Protein AF-A0AAU4DX61-F1 (afdb_monomer_lite)

Secondary structure (DSSP, 8-state):
-B-TT--EE-HHHHHHHTTS-HHHHHHTTGGGGSPEEE--STTPPPEEEHHHHHHHHHH--SS--S----PPPP--GGGS-HHHHHHHHHHHHHHHHHTT---SS-HHHHHHS-HHHHHHHHHHTPEEPHHHHHHHS-GGGPPPHHHHHHHHTT-SSS-PPPPSEEETTEEEEEHHHHHHIIIIIS--STT-------TT-S------------------------------------------------------------------------PPPPPPPP-PPPPPPP------PPPPP-----------------------------------------

Foldseek 3Di:
DAFFLWDKDFLVVLCVLLVHDSVVCVVLVLCVLFDFPDDDDVPTTTITTPQLSNVQSVQPDPDNDPDRDNRDDDDDLVPDDLVRNLVSVLVSQVVCVVVVNDDPDDNVRSVVDDSVVSVVVSLQQGWDFLVRLLVLPPPVQRDDPVVSVCQPVVVDPHHQPAAPDADRNGGIHGSNSSVCCSVPPVPDPPPPPPPPVPPDPDDDDDDDDDDDDDDDDDDDDDDDDPDPDDPDDDDDDDDDDDDDDDDDDDDDDDDDDDDDDDDDDDPDDDDDPDDDDDDDDDDDDDPDDDDDDDDDDDDDDDDDDDDDDDDDDDDDDDDDDDDDDDDDDDDDDDDDDDDDDD

Sequence (342 aa):
MISFGRKVVDREDVAVLAGKAVGTLRNLGAFKALTPVAGGGRGTKELYDLEQARFLASHLPRTKTDNLPQVPAATDVCALSAEQLRAEVRRVLLEEEQEGVVGDLTIAQADALGEQDLRAWVRGRELLTLEEARMAVPHERRPTKSTMESYYRGSKATRLPEPDAVFYGVAFWTRATIERWNSLERRPAHGIKGHGRPAGTSGATAVPVESAEKTAASVIVDEPTVECSTGDANLASAVTGPVGETTSLGEQLVPAGTTRRFRGAPASTFSRVVRPRRPPANSEETPGVPRGSHPGPVTLPRNGYGGCGTSRSRGHIAESSGLVGTAWPNDVPSTWGGPPWT

Structure (mmCIF, N/CA/C/O backbone):
data_AF-A0AAU4DX61-F1
#
_entry.id   AF-A0AAU4DX61-F1
#
loop_
_atom_site.group_PDB
_atom_site.id
_atom_site.type_symbol
_atom_site.label_atom_id
_atom_site.label_alt_id
_atom_site.label_comp_id
_atom_site.label_asym_id
_atom_site.label_entity_id
_atom_site.label_seq_id
_atom_site.pdbx_PDB_ins_code
_atom_site.Cartn_x
_atom_site.Cartn_y
_atom_site.Cartn_z
_atom_site.occupancy
_atom_site.B_iso_or_equiv
_atom_site.auth_seq_id
_atom_site.auth_comp_id
_atom_site.auth_asym_id
_atom_site.auth_atom_id
_atom_site.pdbx_PDB_model_num
ATOM 1 N N . MET A 1 1 ? -4.025 0.768 -3.714 1.00 87.50 1 MET A N 1
ATOM 2 C CA . MET A 1 1 ? -2.568 1.004 -3.758 1.00 87.50 1 MET A CA 1
ATOM 3 C C . MET A 1 1 ? -2.152 1.269 -2.341 1.00 87.50 1 MET A C 1
ATOM 5 O O . MET A 1 1 ? -2.758 2.128 -1.710 1.00 87.50 1 MET A O 1
ATOM 9 N N . ILE A 1 2 ? -1.186 0.522 -1.821 1.00 89.44 2 ILE A N 1
ATOM 10 C CA . ILE A 1 2 ? -0.668 0.769 -0.478 1.00 89.44 2 ILE A CA 1
ATOM 11 C C . ILE A 1 2 ? 0.499 1.743 -0.638 1.00 89.44 2 ILE A C 1
ATOM 13 O O . ILE A 1 2 ? 1.548 1.383 -1.175 1.00 89.44 2 ILE A O 1
ATOM 17 N N . SER A 1 3 ? 0.281 2.996 -0.238 1.00 90.25 3 SER A N 1
ATOM 18 C CA . SER A 1 3 ? 1.330 4.017 -0.264 1.00 90.25 3 SER A CA 1
ATOM 19 C C . SER A 1 3 ? 2.494 3.617 0.642 1.00 90.25 3 SER A C 1
ATOM 21 O O . SER A 1 3 ? 2.317 2.891 1.622 1.00 90.25 3 SER A O 1
ATOM 23 N N . PHE A 1 4 ? 3.680 4.118 0.312 1.00 90.19 4 PHE A N 1
ATOM 24 C CA . PHE A 1 4 ? 4.896 3.906 1.089 1.00 90.19 4 PHE A CA 1
ATOM 25 C C . PHE A 1 4 ? 4.692 4.174 2.590 1.00 90.19 4 PHE A C 1
ATOM 27 O O . PHE A 1 4 ? 4.005 5.124 2.968 1.00 90.19 4 PHE A O 1
ATOM 34 N N . GLY A 1 5 ? 5.280 3.324 3.437 1.00 87.12 5 GLY A N 1
ATOM 35 C CA . GLY A 1 5 ? 5.231 3.470 4.895 1.00 87.12 5 GLY A CA 1
ATOM 36 C C . GLY A 1 5 ? 3.899 3.116 5.555 1.00 87.12 5 GLY A C 1
ATOM 37 O O . GLY A 1 5 ? 3.801 3.142 6.783 1.00 87.12 5 GLY A O 1
ATOM 38 N N . ARG A 1 6 ? 2.866 2.779 4.774 1.00 90.62 6 ARG A N 1
ATOM 39 C CA . ARG A 1 6 ? 1.559 2.412 5.318 1.00 90.62 6 ARG A CA 1
ATOM 40 C C . ARG A 1 6 ? 1.493 0.931 5.647 1.00 90.62 6 ARG A C 1
ATOM 42 O O . ARG A 1 6 ? 1.854 0.073 4.843 1.00 90.62 6 ARG A O 1
ATOM 49 N N . LYS A 1 7 ? 0.947 0.641 6.824 1.00 93.00 7 LYS A N 1
ATOM 50 C CA . LYS A 1 7 ? 0.598 -0.712 7.260 1.00 93.00 7 LYS A CA 1
ATOM 51 C C . LYS A 1 7 ? -0.881 -0.948 6.962 1.00 93.00 7 LYS A C 1
ATOM 53 O O . LYS A 1 7 ? -1.704 -0.052 7.147 1.00 93.00 7 LYS A O 1
ATOM 58 N N . VAL A 1 8 ? -1.212 -2.145 6.491 1.00 95.06 8 VAL A N 1
ATOM 59 C CA . VAL A 1 8 ? -2.594 -2.538 6.189 1.00 95.06 8 VAL A CA 1
ATOM 60 C C . VAL A 1 8 ? -3.092 -3.591 7.162 1.00 95.06 8 VAL A C 1
ATOM 62 O O . VAL A 1 8 ? -2.316 -4.410 7.646 1.00 95.06 8 VAL A O 1
ATOM 65 N N . VAL A 1 9 ? -4.394 -3.564 7.423 1.00 96.62 9 VAL A N 1
ATOM 66 C CA . VAL A 1 9 ? -5.098 -4.481 8.325 1.00 96.62 9 VAL A CA 1
ATOM 67 C C . VAL A 1 9 ? -6.384 -4.990 7.683 1.00 96.62 9 VAL A C 1
ATOM 69 O O . VAL A 1 9 ? -7.003 -4.274 6.893 1.00 96.62 9 VAL A O 1
ATOM 72 N N . ASP A 1 10 ? -6.807 -6.210 8.008 1.00 96.44 10 ASP A N 1
ATOM 73 C CA . ASP A 1 10 ? -8.117 -6.725 7.599 1.00 96.44 10 ASP A CA 1
ATOM 74 C C . ASP A 1 10 ? -9.222 -6.374 8.620 1.00 96.44 10 ASP A C 1
ATOM 76 O O . ASP A 1 10 ? -9.008 -5.656 9.601 1.00 96.44 10 ASP A O 1
ATOM 80 N N . ARG A 1 11 ? -10.455 -6.836 8.379 1.00 96.50 11 ARG A N 1
ATOM 81 C CA . ARG A 1 11 ? -11.600 -6.551 9.264 1.00 96.50 11 ARG A CA 1
ATOM 82 C C . ARG A 1 11 ? -11.440 -7.172 10.650 1.00 96.50 11 ARG A C 1
ATOM 84 O O . ARG A 1 11 ? -11.976 -6.631 11.619 1.00 96.50 11 ARG A O 1
ATOM 91 N N . GLU A 1 12 ? -10.783 -8.319 10.728 1.00 97.06 12 GLU A N 1
ATOM 92 C CA . GLU A 1 12 ? -10.515 -9.049 11.956 1.00 97.06 12 GLU A CA 1
ATOM 93 C C . GLU A 1 12 ? -9.501 -8.291 12.816 1.00 97.06 12 GLU A C 1
ATOM 95 O O . GLU A 1 12 ? -9.747 -8.093 14.005 1.00 97.06 12 GLU A O 1
ATOM 100 N N . ASP A 1 13 ? -8.446 -7.751 12.215 1.00 97.69 13 ASP A N 1
ATOM 101 C CA . ASP A 1 13 ? -7.468 -6.923 12.920 1.00 97.69 13 ASP A CA 1
ATOM 102 C C . ASP A 1 13 ? -8.063 -5.591 13.392 1.00 97.69 13 ASP A C 1
ATOM 104 O O . ASP A 1 13 ? -7.843 -5.182 14.532 1.00 97.69 13 ASP A O 1
ATOM 108 N N . VAL A 1 14 ? -8.908 -4.942 12.581 1.00 97.50 14 VAL A N 1
ATOM 109 C CA . VAL A 1 14 ? -9.667 -3.750 13.014 1.00 97.50 14 VAL A CA 1
ATOM 110 C C . VAL A 1 14 ? -10.557 -4.077 14.223 1.00 97.50 14 VAL A C 1
ATOM 112 O O . VAL A 1 14 ? -10.672 -3.280 15.155 1.00 97.50 14 VAL A O 1
ATOM 115 N N . ALA A 1 15 ? -11.180 -5.258 14.234 1.00 97.50 15 ALA A N 1
ATOM 116 C CA . ALA A 1 15 ? -11.986 -5.739 15.353 1.00 97.50 15 ALA A CA 1
ATOM 117 C C . ALA A 1 15 ? -11.152 -5.966 16.623 1.00 97.50 15 ALA A C 1
ATOM 119 O O . ALA A 1 15 ? -11.575 -5.551 17.707 1.00 97.50 15 ALA A O 1
ATOM 120 N N . VAL A 1 16 ? -9.953 -6.539 16.487 1.00 97.75 16 VAL A N 1
ATOM 121 C CA . VAL A 1 16 ? -8.994 -6.693 17.590 1.00 97.75 16 VAL A CA 1
ATOM 122 C C . VAL A 1 16 ? -8.567 -5.328 18.134 1.00 97.75 16 VAL A C 1
ATOM 124 O O . VAL A 1 16 ? -8.666 -5.108 19.340 1.00 97.75 16 VAL A O 1
ATOM 127 N N . LEU A 1 17 ? -8.185 -4.384 17.266 1.00 97.69 17 LEU A N 1
ATOM 128 C CA . LEU A 1 17 ? -7.801 -3.019 17.655 1.00 97.69 17 LEU A CA 1
ATOM 129 C C . LEU A 1 17 ? -8.924 -2.284 18.399 1.00 97.69 17 LEU A C 1
ATOM 131 O O . LEU A 1 17 ? -8.668 -1.567 19.362 1.00 97.69 17 LEU A O 1
ATOM 135 N N . ALA A 1 18 ? -10.172 -2.479 17.974 1.00 96.75 18 ALA A N 1
ATOM 136 C CA . ALA A 1 18 ? -11.346 -1.880 18.603 1.00 96.75 18 ALA A CA 1
ATOM 137 C C . ALA A 1 18 ? -11.808 -2.596 19.884 1.00 96.75 18 ALA A C 1
ATOM 139 O O . ALA A 1 18 ? -12.724 -2.107 20.551 1.00 96.75 18 ALA A O 1
ATOM 140 N N . GLY A 1 19 ? -11.260 -3.776 20.198 1.00 96.81 19 GLY A N 1
ATOM 141 C CA . GLY A 1 19 ? -11.752 -4.625 21.284 1.00 96.81 19 GLY A CA 1
ATOM 142 C C . GLY A 1 19 ? -13.221 -5.035 21.106 1.00 96.81 19 GLY A C 1
ATOM 143 O O . GLY A 1 19 ? -13.975 -5.101 22.079 1.00 96.81 19 GLY A O 1
ATOM 144 N N . LYS A 1 20 ? -13.675 -5.250 19.862 1.00 96.81 20 LYS A N 1
ATOM 145 C CA . LYS A 1 20 ? -15.074 -5.572 19.522 1.00 96.81 20 LYS A CA 1
ATOM 146 C C . LYS A 1 20 ? -15.135 -6.730 18.534 1.00 96.81 20 LYS A C 1
ATOM 148 O O . LYS A 1 20 ? -14.245 -6.911 17.721 1.00 96.81 20 LYS A O 1
ATOM 153 N N . ALA A 1 21 ? -16.231 -7.485 18.533 1.00 97.25 21 ALA A N 1
ATOM 154 C CA . ALA A 1 21 ? -16.452 -8.502 17.507 1.00 97.25 21 ALA A CA 1
ATOM 155 C C . ALA A 1 21 ? -16.676 -7.868 16.118 1.00 97.25 21 ALA A C 1
ATOM 157 O O . ALA A 1 21 ? -17.347 -6.839 15.993 1.00 97.25 21 ALA A O 1
ATOM 158 N N . VAL A 1 22 ? -16.222 -8.542 15.053 1.00 97.19 22 VAL A N 1
ATOM 159 C CA . VAL A 1 22 ? -16.416 -8.105 13.652 1.00 97.19 22 VAL A CA 1
ATOM 160 C C . VAL A 1 22 ? -17.899 -7.886 13.323 1.00 97.19 22 VAL A C 1
ATOM 162 O O . VAL A 1 22 ? -18.256 -6.941 12.620 1.00 97.19 22 VAL A O 1
ATOM 165 N N . GLY A 1 23 ? -18.788 -8.744 13.839 1.00 96.75 23 GLY A N 1
ATOM 166 C CA . GLY A 1 23 ? -20.239 -8.599 13.673 1.00 96.75 23 GLY A CA 1
ATOM 167 C C . GLY A 1 23 ? -20.777 -7.299 14.278 1.00 96.75 23 GLY A C 1
ATOM 168 O O . GLY A 1 23 ? -21.593 -6.624 13.657 1.00 96.75 23 GLY A O 1
ATOM 169 N N . THR A 1 24 ? -20.253 -6.897 15.437 1.00 95.62 24 THR A N 1
ATOM 170 C CA . THR A 1 24 ? -20.611 -5.634 16.093 1.00 95.62 24 THR A CA 1
ATOM 171 C C . THR A 1 24 ? -20.171 -4.439 15.254 1.00 95.62 24 THR A C 1
ATOM 173 O O . THR A 1 24 ? -20.991 -3.571 14.973 1.00 95.62 24 THR A O 1
ATOM 176 N N . LEU A 1 25 ? -18.919 -4.415 14.783 1.00 96.19 25 LEU A N 1
ATOM 177 C CA . LEU A 1 25 ? -18.424 -3.340 13.909 1.00 96.19 25 LEU A CA 1
ATOM 178 C C . LEU A 1 25 ? -19.230 -3.227 12.611 1.00 96.19 25 LEU A C 1
ATOM 180 O O . LEU A 1 25 ? -19.546 -2.127 12.159 1.00 96.19 25 LEU A O 1
ATOM 184 N N . ARG A 1 26 ? -19.628 -4.366 12.040 1.00 95.62 26 ARG A N 1
ATOM 185 C CA . ARG A 1 26 ? -20.492 -4.422 10.857 1.00 95.62 26 ARG A CA 1
ATOM 186 C C . ARG A 1 26 ? -21.878 -3.838 11.126 1.00 95.62 26 ARG A C 1
ATOM 188 O O . ARG A 1 26 ? -22.353 -3.042 10.324 1.00 95.62 26 ARG A O 1
ATOM 195 N N . ASN A 1 27 ? -22.500 -4.191 12.252 1.00 93.81 27 ASN A N 1
ATOM 196 C CA . ASN A 1 27 ? -23.819 -3.683 12.648 1.00 93.81 27 ASN A CA 1
ATOM 197 C C . ASN A 1 27 ? -23.803 -2.179 12.951 1.00 93.81 27 ASN A C 1
ATOM 199 O O . ASN A 1 27 ? -24.791 -1.490 12.698 1.00 93.81 27 ASN A O 1
ATOM 203 N N . LEU A 1 28 ? -22.676 -1.671 13.457 1.00 93.88 28 LEU A N 1
ATOM 204 C CA . LEU A 1 28 ? -22.430 -0.239 13.631 1.00 93.88 28 LEU A CA 1
ATOM 205 C C . LEU A 1 28 ? -22.162 0.486 12.304 1.00 93.88 28 LEU A C 1
ATOM 207 O O . LEU A 1 28 ? -22.133 1.708 12.282 1.00 93.88 28 LEU A O 1
ATOM 211 N N . GLY A 1 29 ? -21.942 -0.237 11.200 1.00 94.06 29 GLY A N 1
ATOM 212 C CA . GLY A 1 29 ? -21.531 0.359 9.930 1.00 94.06 29 GLY A CA 1
ATOM 213 C C . GLY A 1 29 ? -20.106 0.918 9.950 1.00 94.06 29 GLY A C 1
ATOM 214 O O . GLY A 1 29 ? -19.750 1.664 9.047 1.00 94.06 29 GLY A O 1
ATOM 215 N N . ALA A 1 30 ? -19.283 0.543 10.934 1.00 95.19 30 ALA A N 1
ATOM 216 C CA . ALA A 1 30 ? -17.964 1.123 11.182 1.00 95.19 30 ALA A CA 1
ATOM 217 C C . ALA A 1 30 ? -17.024 1.013 9.967 1.00 95.19 30 ALA A C 1
ATOM 219 O O . ALA A 1 30 ? -16.324 1.960 9.629 1.00 95.19 30 ALA A O 1
ATOM 220 N N . PHE A 1 31 ? -17.078 -0.110 9.244 1.00 95.81 31 PHE A N 1
ATOM 221 C CA . PHE A 1 31 ? -16.271 -0.319 8.037 1.00 95.81 31 PHE A CA 1
ATOM 222 C C . PHE A 1 31 ? -16.637 0.616 6.875 1.00 95.81 31 PHE A C 1
ATOM 224 O O . PHE A 1 31 ? -15.812 0.812 5.994 1.00 95.81 31 PHE A O 1
ATOM 231 N N . LYS A 1 32 ? -17.837 1.218 6.868 1.00 94.12 32 LYS A N 1
ATOM 232 C CA . LYS A 1 32 ? -18.218 2.217 5.854 1.00 94.12 32 LYS A CA 1
ATOM 233 C C . LYS A 1 32 ? -17.492 3.550 6.048 1.00 94.12 32 LYS A C 1
ATOM 235 O O . LYS A 1 32 ? -17.437 4.335 5.112 1.00 94.12 32 LYS A O 1
ATOM 240 N N . ALA A 1 33 ? -16.979 3.807 7.254 1.00 94.44 33 ALA A N 1
ATOM 241 C CA . ALA A 1 33 ? -16.193 4.999 7.552 1.00 94.44 33 ALA A CA 1
ATOM 242 C C . ALA A 1 33 ? -14.720 4.852 7.130 1.00 94.44 33 ALA A C 1
ATOM 244 O O . ALA A 1 33 ? -14.008 5.848 7.060 1.00 94.44 33 ALA A O 1
ATOM 245 N N . LEU A 1 34 ? -14.257 3.629 6.846 1.00 94.94 34 LEU A N 1
ATOM 246 C CA . LEU A 1 34 ? -12.900 3.370 6.369 1.00 94.94 34 LEU A CA 1
ATOM 247 C C . LEU A 1 34 ? -12.862 3.362 4.843 1.00 94.94 34 LEU A C 1
ATOM 249 O O . LEU A 1 34 ? -13.780 2.869 4.188 1.00 94.94 34 LEU A O 1
ATOM 253 N N . THR A 1 35 ? -11.762 3.854 4.276 1.00 93.75 35 THR A N 1
ATOM 254 C CA . THR A 1 35 ? -11.510 3.730 2.838 1.00 93.75 35 THR A CA 1
ATOM 255 C C . THR A 1 35 ? -10.724 2.440 2.588 1.00 93.75 35 THR A C 1
ATOM 257 O O . THR A 1 35 ? -9.623 2.300 3.123 1.00 93.75 35 THR A O 1
ATOM 260 N N . PRO A 1 36 ? -11.249 1.471 1.816 1.00 93.56 36 PRO A N 1
ATOM 261 C CA . PRO A 1 36 ? -10.506 0.255 1.513 1.00 93.56 36 PRO A CA 1
ATOM 262 C C . PRO A 1 36 ? -9.291 0.583 0.634 1.00 93.56 36 PRO A C 1
ATOM 264 O O . PRO A 1 36 ? -9.418 1.218 -0.412 1.00 93.56 36 PRO A O 1
ATOM 267 N N . VAL A 1 37 ? -8.109 0.133 1.054 1.00 90.88 37 VAL A N 1
ATOM 268 C CA . VAL A 1 37 ? -6.831 0.345 0.348 1.00 90.88 37 VAL A CA 1
ATOM 269 C C . VAL A 1 37 ? -6.626 -0.706 -0.749 1.00 90.88 37 VAL A C 1
ATOM 271 O O . VAL A 1 37 ? -6.013 -0.439 -1.789 1.00 90.88 37 VAL A O 1
ATOM 274 N N . ALA A 1 38 ? -7.142 -1.913 -0.509 1.00 87.94 38 ALA A N 1
ATOM 275 C CA . ALA A 1 38 ? -7.154 -3.032 -1.441 1.00 87.94 38 ALA A CA 1
ATOM 276 C C . ALA A 1 38 ? -8.278 -4.024 -1.084 1.00 87.94 38 ALA A C 1
ATOM 278 O O . ALA A 1 38 ? -8.805 -4.021 0.029 1.00 87.94 38 ALA A O 1
ATOM 279 N N . GLY A 1 39 ? -8.621 -4.910 -2.022 1.00 80.44 39 GLY A N 1
ATOM 280 C CA . GLY A 1 39 ? -9.662 -5.926 -1.822 1.00 80.44 39 GLY A CA 1
ATOM 281 C C . GLY A 1 39 ? -11.082 -5.431 -2.130 1.00 80.44 39 GLY A C 1
ATOM 282 O O . GLY A 1 39 ? -11.258 -4.396 -2.764 1.00 80.44 39 GLY A O 1
ATOM 283 N N . GLY A 1 40 ? -12.100 -6.212 -1.752 1.00 75.00 40 GLY A N 1
ATOM 284 C CA . GLY A 1 40 ? -13.521 -5.902 -2.013 1.00 75.00 40 GLY A CA 1
ATOM 285 C C . GLY A 1 40 ? -14.141 -6.633 -3.213 1.00 75.00 40 GLY A C 1
ATOM 286 O O . GLY A 1 40 ? -15.287 -6.382 -3.584 1.00 75.00 40 GLY A O 1
ATOM 287 N N . GLY A 1 41 ? -13.401 -7.561 -3.827 1.00 77.19 41 GLY A N 1
ATOM 288 C CA . GLY A 1 41 ? -13.914 -8.454 -4.866 1.00 77.19 41 GLY A CA 1
ATOM 289 C C . GLY A 1 41 ? -14.566 -9.713 -4.287 1.00 77.19 41 GLY A C 1
ATOM 290 O O . GLY A 1 41 ? -14.491 -9.987 -3.090 1.00 77.19 41 GLY A O 1
ATOM 291 N N . ARG A 1 42 ? -15.188 -10.536 -5.146 1.00 76.06 42 ARG A N 1
ATOM 292 C CA . ARG A 1 42 ? -15.741 -11.836 -4.721 1.00 76.06 42 ARG A CA 1
ATOM 293 C C . ARG A 1 42 ? -14.631 -12.713 -4.132 1.00 76.06 42 ARG A C 1
ATOM 295 O O . ARG A 1 42 ? -13.793 -13.219 -4.871 1.00 76.06 42 ARG A O 1
ATOM 302 N N . GLY A 1 43 ? -14.672 -12.911 -2.816 1.00 80.75 43 GLY A N 1
ATOM 303 C CA . GLY A 1 43 ? -13.782 -13.819 -2.092 1.00 80.75 43 GLY A CA 1
ATOM 304 C C . GLY A 1 43 ? -12.446 -13.225 -1.639 1.00 80.75 43 GLY A C 1
ATOM 305 O O . GLY A 1 43 ? -11.656 -13.965 -1.064 1.00 80.75 43 GLY A O 1
ATOM 306 N N . THR A 1 44 ? -12.181 -11.929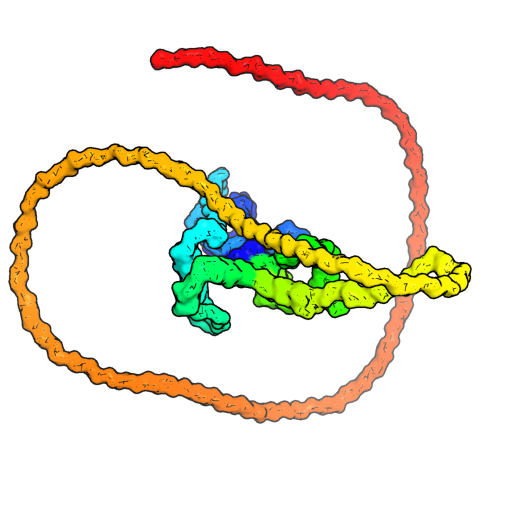 -1.850 1.00 85.88 44 THR A N 1
ATOM 307 C CA . THR A 1 44 ? -10.979 -11.274 -1.303 1.00 85.88 44 THR A CA 1
ATOM 308 C C . THR A 1 44 ? -11.314 -10.474 -0.050 1.00 85.88 44 THR A C 1
ATOM 310 O O . THR A 1 44 ? -12.347 -9.806 0.018 1.00 85.88 44 THR A O 1
ATOM 313 N N . LYS A 1 45 ? -10.439 -10.549 0.959 1.00 91.56 45 LYS A N 1
ATOM 314 C CA . LYS A 1 45 ? -10.552 -9.732 2.170 1.00 91.56 45 LYS A CA 1
ATOM 315 C C . LYS A 1 45 ? -10.355 -8.257 1.813 1.00 91.56 45 LYS A C 1
ATOM 317 O O . LYS A 1 45 ? -9.493 -7.929 1.002 1.00 91.56 45 LYS A O 1
ATOM 322 N N . GLU A 1 46 ? -11.180 -7.386 2.388 1.00 93.94 46 GLU A N 1
ATOM 323 C CA . GLU A 1 46 ? -10.972 -5.938 2.317 1.00 93.94 46 GLU A CA 1
ATOM 324 C C . GLU A 1 46 ? -9.871 -5.545 3.296 1.00 93.94 46 GLU A C 1
ATOM 326 O O . GLU A 1 46 ? -9.910 -5.950 4.460 1.00 93.94 46 GLU A O 1
ATOM 331 N N . LEU A 1 47 ? -8.907 -4.771 2.803 1.00 95.31 47 LEU A N 1
ATOM 332 C CA . LEU A 1 47 ? -7.786 -4.258 3.574 1.00 95.31 47 LEU A CA 1
ATOM 333 C C . LEU A 1 47 ? -7.957 -2.758 3.782 1.00 95.31 47 LEU A C 1
ATOM 335 O O . LEU A 1 47 ? -8.311 -2.030 2.851 1.00 95.31 47 LEU A O 1
ATOM 339 N N . TYR A 1 48 ? -7.664 -2.304 4.990 1.00 95.62 48 TYR A N 1
ATOM 340 C CA . TYR A 1 48 ? -7.770 -0.914 5.409 1.00 95.62 48 TYR A CA 1
ATOM 341 C C . TYR A 1 48 ? -6.423 -0.407 5.900 1.00 95.62 48 TYR A C 1
ATOM 343 O O . TYR A 1 48 ? -5.545 -1.185 6.271 1.00 95.62 48 TYR A O 1
ATOM 351 N N . ASP A 1 49 ? -6.275 0.909 5.907 1.00 95.38 49 ASP A N 1
ATOM 352 C CA . ASP A 1 49 ? -5.114 1.571 6.482 1.00 95.38 49 ASP A CA 1
ATOM 353 C C . ASP A 1 49 ? -5.104 1.431 8.018 1.00 95.38 49 ASP A C 1
ATOM 355 O O . ASP A 1 49 ? -6.133 1.615 8.677 1.00 95.38 49 ASP A O 1
ATOM 359 N N . LEU A 1 50 ? -3.948 1.080 8.592 1.00 95.25 50 LEU A N 1
ATOM 360 C CA . LEU A 1 50 ? -3.793 0.855 10.032 1.00 95.25 50 LEU A CA 1
ATOM 361 C C . LEU A 1 50 ? -4.062 2.122 10.856 1.00 95.25 50 LEU A C 1
ATOM 363 O O . LEU A 1 50 ? -4.664 2.028 11.927 1.00 95.25 50 LEU A O 1
ATOM 367 N N . GLU A 1 51 ? -3.643 3.297 10.385 1.00 94.12 51 GLU A N 1
ATOM 368 C CA . GLU A 1 51 ? -3.838 4.557 11.110 1.00 94.12 51 GLU A CA 1
ATOM 369 C C . GLU A 1 51 ? -5.318 4.953 11.106 1.00 94.12 51 GLU A C 1
ATOM 371 O O . GLU A 1 51 ? -5.879 5.282 12.154 1.00 94.12 51 GLU A O 1
ATOM 376 N N . GLN A 1 52 ? -6.001 4.794 9.967 1.00 95.38 52 GLN A N 1
ATOM 377 C CA . GLN A 1 52 ? -7.458 4.947 9.898 1.00 95.38 52 GLN A CA 1
ATOM 378 C C . GLN A 1 52 ? -8.188 3.964 10.827 1.00 95.38 52 GLN A C 1
ATOM 380 O O . GLN A 1 52 ? -9.135 4.345 11.519 1.00 95.38 52 GLN A O 1
ATOM 385 N N . ALA A 1 53 ? -7.737 2.707 10.882 1.00 96.69 53 ALA A N 1
ATOM 386 C CA . ALA A 1 53 ? -8.297 1.694 11.769 1.00 96.69 53 ALA A CA 1
ATOM 387 C C . ALA A 1 53 ? -8.105 2.042 13.254 1.00 96.69 53 ALA A C 1
ATOM 389 O O . ALA A 1 53 ? -9.049 1.911 14.034 1.00 96.69 53 ALA A O 1
ATOM 390 N N . ARG A 1 54 ? -6.918 2.521 13.652 1.00 96.88 54 ARG A N 1
ATOM 391 C CA . ARG A 1 54 ? -6.617 2.986 15.020 1.00 96.88 54 ARG A CA 1
ATOM 392 C C . ARG A 1 54 ? -7.447 4.207 15.404 1.00 96.88 54 ARG A C 1
ATOM 394 O O . ARG A 1 54 ? -7.994 4.264 16.511 1.00 96.88 54 ARG A O 1
ATOM 401 N N . PHE A 1 55 ? -7.578 5.164 14.489 1.00 96.56 55 PHE A N 1
ATOM 402 C CA . PHE A 1 55 ? -8.423 6.337 14.686 1.00 96.56 55 PHE A CA 1
ATOM 403 C C . PHE A 1 55 ? -9.879 5.927 14.908 1.00 96.56 55 PHE A C 1
ATOM 405 O O . PHE A 1 55 ? -10.491 6.320 15.899 1.00 96.56 55 PHE A O 1
ATOM 412 N N . LEU A 1 56 ? -10.420 5.068 14.042 1.00 96.25 56 LEU A N 1
ATOM 413 C CA . LEU A 1 56 ? -11.770 4.544 14.208 1.00 96.25 56 LEU A CA 1
ATOM 414 C C . LEU A 1 56 ? -11.907 3.813 15.549 1.00 96.25 56 LEU A C 1
ATOM 416 O O . LEU A 1 56 ? -12.804 4.136 16.320 1.00 96.25 56 LEU A O 1
ATOM 420 N N . ALA A 1 57 ? -11.002 2.882 15.861 1.00 96.25 57 ALA A N 1
ATOM 421 C CA . ALA A 1 57 ? -11.029 2.081 17.085 1.00 96.25 57 ALA A CA 1
ATOM 422 C C . ALA A 1 57 ? -11.095 2.934 18.364 1.00 96.25 57 ALA A C 1
ATOM 424 O O . ALA A 1 57 ? -11.882 2.632 19.261 1.00 96.25 57 ALA A O 1
ATOM 425 N N . SER A 1 58 ? -10.319 4.019 18.422 1.00 96.19 58 SER A N 1
ATOM 426 C CA . SER A 1 58 ? -10.280 4.946 19.564 1.00 96.19 58 SER A CA 1
ATOM 427 C C . SER A 1 58 ? -11.519 5.842 19.688 1.00 96.19 58 SER A C 1
ATOM 429 O O . SER A 1 58 ? -11.837 6.280 20.792 1.00 96.19 58 SER A O 1
ATOM 431 N N . HIS A 1 59 ? -12.252 6.067 18.594 1.00 95.75 59 HIS A N 1
ATOM 432 C CA . HIS A 1 59 ? -13.415 6.964 18.539 1.00 95.75 59 HIS A CA 1
ATOM 433 C C . HIS A 1 59 ? -14.748 6.225 18.341 1.00 95.75 59 HIS A C 1
ATOM 435 O O . HIS A 1 59 ? -15.789 6.850 18.127 1.00 95.75 59 HIS A O 1
ATOM 441 N N . LEU A 1 60 ? -14.746 4.890 18.400 1.00 94.12 60 LEU A N 1
ATOM 442 C CA . LEU A 1 60 ? -15.956 4.099 18.212 1.00 94.12 60 LEU A CA 1
ATOM 443 C C . LEU A 1 60 ? -16.950 4.320 19.364 1.00 94.12 60 LEU A C 1
ATOM 445 O O . LEU A 1 60 ? -16.603 4.125 20.535 1.00 94.12 60 LEU A O 1
ATOM 449 N N . PRO A 1 61 ? -18.223 4.627 19.059 1.00 90.19 61 PRO A N 1
ATOM 450 C CA . PRO A 1 61 ? -19.245 4.778 20.079 1.00 90.19 61 PRO A CA 1
ATOM 451 C C . PRO A 1 61 ? -19.523 3.437 20.780 1.00 90.19 61 PRO A C 1
ATOM 453 O O . PRO A 1 61 ? -19.348 2.342 20.229 1.00 90.19 61 PRO A O 1
ATOM 456 N N . ARG A 1 62 ? -19.969 3.510 22.040 1.00 85.19 62 ARG A N 1
ATOM 457 C CA . ARG A 1 62 ? -20.371 2.316 22.806 1.00 85.19 62 ARG A CA 1
ATOM 458 C C . ARG A 1 62 ? -21.664 1.703 22.273 1.00 85.19 62 ARG A C 1
ATOM 460 O O . ARG A 1 62 ? -21.803 0.483 22.280 1.00 85.19 62 ARG A O 1
ATOM 467 N N . THR A 1 63 ? -22.581 2.546 21.818 1.00 84.75 63 THR A N 1
ATOM 468 C CA . THR A 1 63 ? -23.890 2.182 21.274 1.00 84.75 63 THR A CA 1
ATOM 469 C C . THR A 1 63 ? -23.969 2.549 19.796 1.00 84.75 63 THR A C 1
ATOM 471 O O . THR A 1 63 ? -23.109 3.254 19.271 1.00 84.75 63 THR A O 1
ATOM 474 N N . LYS A 1 64 ? -24.996 2.049 19.102 1.00 80.50 64 LYS A N 1
ATOM 475 C CA . LYS A 1 64 ? -25.285 2.467 17.731 1.00 80.50 64 LYS A CA 1
ATOM 476 C C . LYS A 1 64 ? -25.711 3.936 17.761 1.00 80.50 64 LYS A C 1
ATOM 478 O O . LYS A 1 64 ? -26.820 4.235 18.187 1.00 80.50 64 LYS A O 1
ATOM 483 N N . THR A 1 65 ? -24.810 4.828 17.376 1.00 75.75 65 THR A N 1
ATOM 484 C CA . THR A 1 65 ? -25.114 6.237 17.127 1.00 75.75 65 THR A CA 1
ATOM 485 C C . THR A 1 65 ? -25.277 6.439 15.630 1.00 75.75 65 THR A C 1
ATOM 487 O O . THR A 1 65 ? -24.617 5.767 14.836 1.00 75.75 65 THR A O 1
ATOM 490 N N . ASP A 1 66 ? -26.140 7.373 15.240 1.00 75.06 66 ASP A N 1
ATOM 491 C CA . ASP A 1 66 ? -26.348 7.690 13.823 1.00 75.06 66 ASP A CA 1
ATOM 492 C C . ASP A 1 66 ? -25.143 8.420 13.201 1.00 75.06 66 ASP A C 1
ATOM 494 O O . ASP A 1 66 ? -24.981 8.418 11.985 1.00 75.06 66 ASP A O 1
ATOM 498 N N . ASN A 1 67 ? -24.241 8.959 14.032 1.00 87.31 67 ASN A N 1
ATOM 499 C CA . ASN A 1 67 ? -23.025 9.641 13.595 1.00 87.31 67 ASN A CA 1
ATOM 500 C C . ASN A 1 67 ? -21.783 8.834 13.992 1.00 87.31 67 ASN A C 1
ATOM 502 O O . ASN A 1 67 ? -21.428 8.765 15.172 1.00 87.31 67 ASN A O 1
ATOM 506 N N . LEU A 1 68 ? -21.136 8.217 13.003 1.00 90.31 68 LEU A N 1
ATOM 507 C CA . LEU A 1 68 ? -19.782 7.679 13.139 1.00 90.31 68 LEU A CA 1
ATOM 508 C C . LEU A 1 68 ? -18.765 8.828 13.061 1.00 90.31 68 LEU A C 1
ATOM 510 O O . LEU A 1 68 ? -19.025 9.814 12.366 1.00 90.31 68 LEU A O 1
ATOM 514 N N . PRO A 1 69 ? -17.609 8.718 13.739 1.00 90.81 69 PRO A N 1
ATOM 515 C CA . PRO A 1 69 ? -16.548 9.704 13.588 1.00 90.81 69 PRO A CA 1
ATOM 516 C C . PRO A 1 69 ? -16.104 9.766 12.123 1.00 90.81 69 PRO A C 1
ATOM 518 O O . PRO A 1 69 ? -15.927 8.732 11.472 1.00 90.81 69 PRO A O 1
ATOM 521 N N . GLN A 1 70 ? -15.915 10.979 11.607 1.00 93.12 70 GLN A N 1
ATOM 522 C CA . GLN A 1 70 ? -15.319 11.169 10.292 1.00 93.12 70 GLN A CA 1
ATOM 523 C C . GLN A 1 70 ? -13.847 10.763 10.377 1.00 93.12 70 GLN A C 1
ATOM 525 O O . GLN A 1 70 ? -13.050 11.414 11.051 1.00 93.12 70 GLN A O 1
ATOM 530 N N . VAL A 1 71 ? -13.501 9.653 9.731 1.00 93.75 71 VAL A N 1
ATOM 531 C CA . VAL A 1 71 ? -12.125 9.159 9.694 1.00 93.75 71 VAL A CA 1
ATOM 532 C C . VAL A 1 71 ? -11.326 10.052 8.740 1.00 93.75 71 VAL A C 1
ATOM 534 O O . VAL A 1 71 ? -11.780 10.275 7.613 1.00 93.75 71 VAL A O 1
ATOM 537 N N . PRO A 1 72 ? -10.163 10.586 9.154 1.00 92.25 72 PRO A N 1
ATOM 538 C CA . PRO A 1 72 ? -9.340 11.404 8.276 1.00 92.25 72 PRO A CA 1
ATOM 539 C C . PRO A 1 72 ? -8.913 10.597 7.046 1.00 92.25 72 PRO A C 1
ATOM 541 O O . PRO A 1 72 ? -8.624 9.399 7.132 1.00 92.25 72 PRO A O 1
ATOM 544 N N . ALA A 1 73 ? -8.879 11.255 5.887 1.00 90.31 73 ALA A N 1
ATOM 545 C CA . ALA A 1 73 ? -8.329 10.650 4.683 1.00 90.31 73 ALA A CA 1
ATOM 546 C C . ALA A 1 73 ? -6.859 10.289 4.925 1.00 90.31 73 ALA A C 1
ATOM 548 O O . ALA A 1 73 ? -6.124 11.030 5.578 1.00 90.31 73 ALA A O 1
ATOM 549 N N . ALA A 1 74 ? -6.437 9.137 4.415 1.00 85.69 74 ALA A N 1
ATOM 550 C CA . ALA A 1 74 ? -5.066 8.697 4.593 1.00 85.69 74 ALA A CA 1
ATOM 551 C C . ALA A 1 74 ? -4.104 9.654 3.864 1.00 85.69 74 ALA A C 1
ATOM 553 O O . ALA A 1 74 ? -4.325 9.973 2.694 1.00 85.69 74 ALA A O 1
ATOM 554 N N . THR A 1 75 ? -3.032 10.072 4.541 1.00 87.56 75 THR A N 1
ATOM 555 C CA . THR A 1 75 ? -2.076 11.098 4.090 1.00 87.56 75 THR A CA 1
ATOM 556 C C . THR A 1 75 ? -1.504 10.813 2.707 1.00 87.56 75 THR A C 1
ATOM 558 O O . THR A 1 75 ? -0.690 9.901 2.556 1.00 87.56 75 THR A O 1
ATOM 561 N N . ASP A 1 76 ? -1.905 11.571 1.690 1.00 89.12 76 ASP A N 1
ATOM 562 C CA . ASP A 1 76 ? -1.341 11.413 0.352 1.00 89.12 76 ASP A CA 1
ATOM 563 C C . ASP A 1 76 ? 0.128 11.857 0.343 1.00 89.12 76 ASP A C 1
ATOM 565 O O . ASP A 1 76 ? 0.441 13.042 0.442 1.00 89.12 76 ASP A O 1
ATOM 569 N N . VAL A 1 77 ? 1.032 10.885 0.218 1.00 88.81 77 VAL A N 1
ATOM 570 C CA . VAL A 1 77 ? 2.482 11.105 0.220 1.00 88.81 77 VAL A CA 1
ATOM 571 C C . VAL A 1 77 ? 2.909 11.987 -0.961 1.00 88.81 77 VAL A C 1
ATOM 573 O O . VAL A 1 77 ? 3.898 12.712 -0.867 1.00 88.81 77 VAL A O 1
ATOM 576 N N . CYS A 1 78 ? 2.139 11.995 -2.055 1.00 85.62 78 CYS A N 1
ATOM 577 C CA . CYS A 1 78 ? 2.395 12.876 -3.192 1.00 85.62 78 CYS A CA 1
ATOM 578 C C . CYS A 1 78 ? 2.093 14.347 -2.873 1.00 85.62 78 CYS A C 1
ATOM 580 O O . CYS A 1 78 ? 2.739 15.224 -3.445 1.00 85.62 78 CYS A O 1
ATOM 582 N N . ALA A 1 79 ? 1.174 14.619 -1.946 1.00 92.75 79 ALA A N 1
ATOM 583 C CA . ALA A 1 79 ? 0.764 15.970 -1.567 1.00 92.75 79 ALA A CA 1
ATOM 584 C C . ALA A 1 79 ? 1.629 16.592 -0.454 1.00 92.75 79 ALA A C 1
ATOM 586 O O . ALA A 1 79 ? 1.469 17.770 -0.142 1.00 92.75 79 ALA A O 1
ATOM 587 N N . LEU A 1 80 ? 2.540 15.823 0.153 1.00 94.56 80 LEU A N 1
ATOM 588 C CA . LEU A 1 80 ? 3.433 16.322 1.201 1.00 94.56 80 LEU A CA 1
ATOM 589 C C . LEU A 1 80 ? 4.452 17.322 0.647 1.00 94.56 80 LEU A C 1
ATOM 591 O O . LEU A 1 80 ? 4.935 17.168 -0.478 1.00 94.56 80 LEU A O 1
ATOM 595 N N . SER A 1 81 ? 4.836 18.312 1.458 1.00 96.94 81 SER A N 1
ATOM 596 C CA . SER A 1 81 ? 5.995 19.163 1.160 1.00 96.94 81 SER A CA 1
ATOM 597 C C . SER A 1 81 ? 7.300 18.356 1.213 1.00 96.94 81 SER A C 1
ATOM 599 O O . SER A 1 81 ? 7.347 17.275 1.799 1.00 96.94 81 SER A O 1
ATOM 601 N N . ALA A 1 82 ? 8.391 18.881 0.647 1.00 95.75 82 ALA A N 1
ATOM 602 C CA . ALA A 1 82 ? 9.694 18.208 0.671 1.00 95.75 82 ALA A CA 1
ATOM 603 C C . ALA A 1 82 ? 10.169 17.856 2.095 1.00 95.75 82 ALA A C 1
ATOM 605 O O . ALA A 1 82 ? 10.715 16.780 2.330 1.00 95.75 82 ALA A O 1
ATOM 606 N N . GLU A 1 83 ? 9.963 18.762 3.054 1.00 96.94 83 GLU A N 1
ATOM 607 C CA . GLU A 1 83 ? 10.341 18.556 4.457 1.00 96.94 83 GLU A CA 1
ATOM 608 C C . GLU A 1 83 ? 9.458 17.510 5.138 1.00 96.94 83 GLU A C 1
ATOM 610 O O . GLU A 1 83 ? 9.969 16.632 5.832 1.00 96.94 83 GLU A O 1
ATOM 615 N N . GLN A 1 84 ? 8.144 17.557 4.894 1.00 96.62 84 GLN A N 1
ATOM 616 C CA . GLN A 1 84 ? 7.200 16.567 5.417 1.00 96.62 84 GLN A CA 1
ATOM 617 C C . GLN A 1 84 ? 7.471 15.178 4.838 1.00 96.62 84 GLN A C 1
ATOM 619 O O . GLN A 1 84 ? 7.471 14.196 5.575 1.00 96.62 84 GLN A O 1
ATOM 624 N N . LEU A 1 85 ? 7.759 15.096 3.538 1.00 96.56 85 LEU A N 1
ATOM 625 C CA . LEU A 1 85 ? 8.131 13.856 2.870 1.00 96.56 85 LEU A CA 1
ATOM 626 C C . LEU A 1 85 ? 9.413 13.269 3.468 1.00 96.56 85 LEU A C 1
ATOM 628 O O . LEU A 1 85 ? 9.451 12.081 3.771 1.00 96.56 85 LEU A O 1
ATOM 632 N N . ARG A 1 86 ? 10.447 14.093 3.692 1.00 97.06 86 ARG A N 1
ATOM 633 C CA . ARG A 1 86 ? 11.679 13.656 4.371 1.00 97.06 86 ARG A CA 1
ATOM 634 C C . ARG A 1 86 ? 11.402 13.150 5.778 1.00 97.06 86 ARG A C 1
ATOM 636 O O . ARG A 1 86 ? 11.893 12.085 6.137 1.00 97.06 86 ARG A O 1
ATOM 643 N N . ALA A 1 87 ? 10.618 13.884 6.565 1.00 96.56 87 ALA A N 1
ATOM 644 C CA . ALA A 1 87 ? 10.257 13.470 7.918 1.00 96.56 87 ALA A CA 1
ATOM 645 C C . ALA A 1 87 ? 9.527 12.117 7.918 1.00 96.56 87 ALA A C 1
ATOM 647 O O . ALA A 1 87 ? 9.848 11.248 8.729 1.00 96.56 87 ALA A O 1
ATOM 648 N N . GLU A 1 88 ? 8.614 11.913 6.969 1.00 95.50 88 GLU A N 1
ATOM 649 C CA . GLU A 1 88 ? 7.884 10.657 6.823 1.00 95.50 88 GLU A CA 1
ATOM 650 C C . GLU A 1 88 ? 8.798 9.506 6.381 1.00 95.50 88 GLU A C 1
ATOM 652 O O . GLU A 1 88 ? 8.751 8.424 6.963 1.00 95.50 88 GLU A O 1
ATOM 657 N N . VAL A 1 89 ? 9.706 9.739 5.427 1.00 96.38 89 VAL A N 1
ATOM 658 C CA . VAL A 1 89 ? 10.707 8.737 5.026 1.00 96.38 89 VAL A CA 1
ATOM 659 C C . VAL A 1 89 ? 11.612 8.362 6.195 1.00 96.38 89 VAL A C 1
ATOM 661 O O . VAL A 1 89 ? 11.827 7.176 6.434 1.00 96.38 89 VAL A O 1
ATOM 664 N N . ARG A 1 90 ? 12.089 9.336 6.979 1.00 96.75 90 ARG A N 1
ATOM 665 C CA . ARG A 1 90 ? 12.875 9.062 8.192 1.00 96.75 90 ARG A CA 1
ATOM 666 C C . ARG A 1 90 ? 12.103 8.211 9.192 1.00 96.75 90 ARG A C 1
ATOM 668 O O . ARG A 1 90 ? 12.673 7.264 9.725 1.00 96.75 90 ARG A O 1
ATOM 675 N N . ARG A 1 91 ? 10.830 8.540 9.445 1.00 95.94 91 ARG A N 1
ATOM 676 C CA . ARG A 1 91 ? 9.964 7.774 10.353 1.00 95.94 91 ARG A CA 1
ATOM 677 C C . ARG A 1 91 ? 9.900 6.310 9.921 1.00 95.94 91 ARG A C 1
ATOM 679 O O . ARG A 1 91 ? 10.146 5.431 10.739 1.00 95.94 91 ARG A O 1
ATOM 686 N N . VAL A 1 92 ? 9.632 6.062 8.640 1.00 94.69 92 VAL A N 1
ATOM 687 C CA . VAL A 1 92 ? 9.528 4.702 8.090 1.00 94.69 92 VAL A CA 1
ATOM 688 C C . VAL A 1 92 ? 10.864 3.966 8.158 1.00 94.69 92 VAL A C 1
ATOM 690 O O . VAL A 1 92 ? 10.895 2.828 8.609 1.00 94.69 92 VAL A O 1
ATOM 693 N N . LEU A 1 93 ? 11.974 4.605 7.778 1.00 95.62 93 LEU A N 1
ATOM 694 C CA . LEU A 1 93 ? 13.301 3.980 7.836 1.00 95.62 93 LEU A CA 1
ATOM 695 C C . LEU A 1 93 ? 13.723 3.630 9.272 1.00 95.62 93 LEU A C 1
ATOM 697 O O . LEU A 1 93 ? 14.333 2.587 9.487 1.00 95.62 93 LEU A O 1
ATOM 701 N N . LEU A 1 94 ? 13.374 4.462 10.260 1.00 95.88 94 LEU A N 1
ATOM 702 C CA . LEU A 1 94 ? 13.596 4.157 11.678 1.00 95.88 94 LEU A CA 1
ATOM 703 C C . LEU A 1 94 ? 12.755 2.965 12.148 1.00 95.88 94 LEU A C 1
ATOM 705 O O . LEU A 1 94 ? 13.241 2.143 12.920 1.00 95.88 94 LEU A O 1
ATOM 709 N N . GLU A 1 95 ? 11.501 2.867 11.703 1.00 93.62 95 GLU A N 1
ATOM 710 C CA . GLU A 1 95 ? 10.649 1.709 11.994 1.00 93.62 95 GLU A CA 1
ATOM 711 C C . GLU A 1 95 ? 11.210 0.431 11.358 1.00 93.62 95 GLU A C 1
ATOM 713 O O . GLU A 1 95 ? 11.310 -0.588 12.039 1.00 93.62 95 GLU A O 1
ATOM 718 N N . GLU A 1 96 ? 11.654 0.489 10.098 1.00 94.00 96 GLU A N 1
ATOM 719 C CA . GLU A 1 96 ? 12.320 -0.631 9.417 1.00 94.00 96 GLU A CA 1
ATOM 720 C C . GLU A 1 96 ? 13.599 -1.057 10.160 1.00 94.00 96 GLU A C 1
ATOM 722 O O . GLU A 1 96 ? 13.807 -2.249 10.398 1.00 94.00 96 GLU A O 1
ATOM 727 N N . GLU A 1 97 ? 14.419 -0.101 10.607 1.00 94.56 97 GLU A N 1
ATOM 728 C CA . GLU A 1 97 ? 15.624 -0.371 11.400 1.00 94.56 97 GLU A CA 1
ATOM 729 C C . GLU A 1 97 ? 15.291 -1.051 12.741 1.00 94.56 97 GLU A C 1
ATOM 731 O O . GLU A 1 97 ? 15.956 -2.015 13.128 1.00 94.56 97 GLU A O 1
ATOM 736 N N . GLN A 1 98 ? 14.232 -0.609 13.430 1.00 95.75 98 GLN A N 1
ATOM 737 C CA . GLN A 1 98 ? 13.754 -1.229 14.675 1.00 95.75 98 GLN A CA 1
ATOM 738 C C . GLN A 1 98 ? 13.219 -2.650 14.461 1.00 95.75 98 GLN A C 1
ATOM 740 O O . GLN A 1 98 ? 13.393 -3.511 15.326 1.00 95.75 98 GLN A O 1
ATOM 745 N N . GLU A 1 99 ? 12.601 -2.909 13.310 1.00 93.88 99 GLU A N 1
ATOM 746 C CA . GLU A 1 99 ? 12.142 -4.238 12.896 1.00 93.88 99 GLU A CA 1
ATOM 747 C C . GLU A 1 99 ? 13.299 -5.125 12.383 1.00 93.88 99 GLU A C 1
ATOM 749 O O . GLU A 1 99 ? 13.113 -6.320 12.145 1.00 93.88 99 GLU A O 1
ATOM 754 N N . GLY A 1 100 ? 14.515 -4.576 12.264 1.00 94.69 100 GLY A N 1
ATOM 755 C CA . GLY A 1 100 ? 15.698 -5.279 11.765 1.00 94.69 100 GLY A CA 1
ATOM 756 C C . GLY A 1 100 ? 15.683 -5.502 10.251 1.00 94.69 100 GLY A C 1
ATOM 757 O O . GLY A 1 100 ? 16.418 -6.356 9.748 1.00 94.69 100 GLY A O 1
ATOM 758 N N . VAL A 1 101 ? 14.847 -4.759 9.526 1.00 91.44 101 VAL A N 1
ATOM 759 C CA . VAL A 1 101 ? 14.771 -4.779 8.068 1.00 91.44 101 VAL A CA 1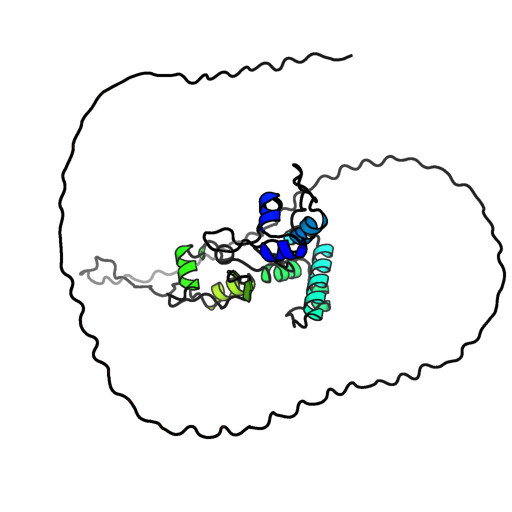
ATOM 760 C C . VAL A 1 101 ? 15.908 -3.924 7.518 1.00 91.44 101 VAL A C 1
ATOM 762 O O . VAL A 1 101 ? 15.991 -2.724 7.761 1.00 91.44 101 VAL A O 1
ATOM 765 N N . VAL A 1 102 ? 16.812 -4.550 6.764 1.00 88.88 102 VAL A N 1
ATOM 766 C CA . VAL A 1 102 ? 17.901 -3.834 6.091 1.00 88.88 102 VAL A CA 1
ATOM 767 C C . VAL A 1 102 ? 17.365 -3.269 4.777 1.00 88.88 102 VAL A C 1
ATOM 769 O O . VAL A 1 102 ? 17.227 -4.002 3.798 1.00 88.88 102 VAL A O 1
ATOM 772 N N . GLY A 1 103 ? 17.032 -1.977 4.782 1.00 89.12 103 GLY A N 1
ATOM 773 C CA . GLY A 1 103 ? 16.602 -1.235 3.597 1.00 89.12 103 GLY A CA 1
ATOM 774 C C . GLY A 1 103 ? 17.743 -0.919 2.620 1.00 89.12 103 GLY A C 1
ATOM 775 O O . GLY A 1 103 ? 18.926 -1.011 2.948 1.00 89.12 103 GLY A O 1
ATOM 776 N N . ASP A 1 104 ? 17.371 -0.521 1.406 1.00 93.25 104 ASP A N 1
ATOM 777 C CA . ASP A 1 104 ? 18.256 -0.055 0.330 1.00 93.25 104 ASP A CA 1
ATOM 778 C C . ASP A 1 104 ? 18.722 1.402 0.512 1.00 93.25 104 ASP A C 1
ATOM 780 O O . ASP A 1 104 ? 19.724 1.810 -0.080 1.00 93.25 104 ASP A O 1
ATOM 784 N N . LEU A 1 105 ? 18.018 2.169 1.349 1.00 95.88 105 LEU A N 1
ATOM 785 C CA . LEU A 1 105 ? 18.291 3.572 1.640 1.00 95.88 105 LEU A CA 1
ATOM 786 C C . LEU A 1 105 ? 18.471 3.787 3.147 1.00 95.88 105 LEU A C 1
ATOM 788 O O . LEU A 1 105 ? 17.607 3.446 3.949 1.00 95.88 105 LEU A O 1
ATOM 792 N N . THR A 1 106 ? 19.590 4.390 3.541 1.00 96.88 106 THR A N 1
ATOM 793 C CA . THR A 1 106 ? 19.823 4.828 4.927 1.00 96.88 106 THR A CA 1
ATOM 794 C C . THR A 1 106 ? 19.213 6.207 5.185 1.00 96.88 106 THR A C 1
ATOM 796 O O . THR A 1 106 ? 19.025 6.995 4.259 1.00 96.88 106 THR A O 1
ATOM 799 N N . ILE A 1 107 ? 18.981 6.551 6.456 1.00 96.56 107 ILE A N 1
ATOM 800 C CA . ILE A 1 107 ? 18.476 7.878 6.859 1.00 96.56 107 ILE A CA 1
ATOM 801 C C . ILE A 1 107 ? 19.372 9.007 6.326 1.00 96.56 107 ILE A C 1
ATOM 803 O O . ILE A 1 107 ? 18.881 9.965 5.736 1.00 96.56 107 ILE A O 1
ATOM 807 N N . ALA A 1 108 ? 20.695 8.866 6.466 1.00 96.81 108 ALA A N 1
ATOM 808 C CA . ALA A 1 108 ? 21.649 9.862 5.982 1.00 96.81 108 ALA A CA 1
ATOM 809 C C . ALA A 1 108 ? 21.614 10.016 4.451 1.00 96.81 108 ALA A C 1
ATOM 811 O O . ALA A 1 108 ? 21.765 11.124 3.941 1.00 96.81 108 ALA A O 1
ATOM 812 N N . GLN A 1 109 ? 21.393 8.923 3.711 1.00 97.69 109 GLN A N 1
ATOM 813 C CA . GLN A 1 109 ? 21.212 8.991 2.260 1.00 97.69 109 GLN A CA 1
ATOM 814 C C . GLN A 1 109 ? 19.886 9.662 1.897 1.00 97.69 109 GLN A C 1
ATOM 816 O O . GLN A 1 109 ? 19.887 10.529 1.032 1.00 97.69 109 GLN A O 1
ATOM 821 N N . ALA A 1 110 ? 18.784 9.326 2.576 1.00 96.56 110 ALA A N 1
ATOM 822 C CA . ALA A 1 110 ? 17.483 9.960 2.355 1.00 96.56 110 ALA A CA 1
ATOM 823 C C . ALA A 1 110 ? 17.534 11.484 2.562 1.00 96.56 110 ALA A C 1
ATOM 825 O O . ALA A 1 110 ? 16.912 12.235 1.814 1.00 96.56 110 ALA A O 1
ATOM 826 N N . ASP A 1 111 ? 18.326 11.942 3.532 1.00 96.88 111 ASP A N 1
ATOM 827 C CA . ASP A 1 111 ? 18.544 13.364 3.810 1.00 96.88 111 ASP A CA 1
ATOM 828 C C . ASP A 1 111 ? 19.362 14.086 2.746 1.00 96.88 111 ASP A C 1
ATOM 830 O O . ASP A 1 111 ? 19.151 15.274 2.501 1.00 96.88 111 ASP A O 1
ATOM 834 N N . ALA A 1 112 ? 20.290 13.368 2.116 1.00 97.56 112 ALA A N 1
ATOM 835 C CA . ALA A 1 112 ? 21.114 13.891 1.039 1.00 97.56 112 ALA A CA 1
ATOM 836 C C . ALA A 1 112 ? 20.376 13.929 -0.310 1.00 97.56 112 ALA A C 1
ATOM 838 O O . ALA A 1 112 ? 20.820 14.632 -1.218 1.00 97.56 112 ALA A O 1
ATOM 839 N N . LEU A 1 113 ? 19.267 13.193 -0.461 1.00 97.75 113 LEU A N 1
ATOM 840 C CA . LEU A 1 113 ? 18.488 13.191 -1.696 1.00 97.75 113 LEU A CA 1
ATOM 841 C C . LEU A 1 113 ? 17.781 14.537 -1.926 1.00 97.75 113 LEU A C 1
ATOM 843 O O . LEU A 1 113 ? 17.172 15.147 -1.031 1.00 97.75 113 LEU A O 1
ATOM 847 N N . GLY A 1 114 ? 17.813 14.972 -3.187 1.00 97.88 114 GLY A N 1
ATOM 848 C CA . GLY A 1 114 ? 16.935 16.027 -3.675 1.00 97.88 114 GLY A CA 1
ATOM 849 C C . GLY A 1 114 ? 15.467 15.618 -3.538 1.00 97.88 114 GLY A C 1
ATOM 850 O O . GLY A 1 114 ? 15.137 14.436 -3.446 1.00 97.88 114 GLY A O 1
ATOM 851 N N . GLU A 1 115 ? 14.559 16.596 -3.528 1.00 97.06 115 GLU A N 1
ATOM 852 C CA . GLU A 1 115 ? 13.122 16.317 -3.394 1.00 97.06 115 GLU A CA 1
ATOM 853 C C . GLU A 1 115 ? 12.617 15.364 -4.488 1.00 97.06 115 GLU A C 1
ATOM 855 O O . GLU A 1 115 ? 11.879 14.423 -4.199 1.00 97.06 115 GLU A O 1
ATOM 860 N N . GLN A 1 116 ? 13.034 15.588 -5.736 1.00 97.00 116 GLN A N 1
ATOM 861 C CA . GLN A 1 116 ? 12.604 14.785 -6.876 1.00 97.00 116 GLN A CA 1
ATOM 862 C C . GLN A 1 116 ? 13.065 13.326 -6.759 1.00 97.00 116 GLN A C 1
ATOM 864 O O . GLN A 1 116 ? 12.259 12.418 -6.962 1.00 97.00 116 GLN A O 1
ATOM 869 N N . ASP A 1 117 ? 14.321 13.100 -6.369 1.00 97.38 117 ASP A N 1
ATOM 870 C CA . ASP A 1 117 ? 14.872 11.753 -6.188 1.00 97.38 117 ASP A CA 1
ATOM 871 C C . ASP A 1 117 ? 14.208 11.031 -5.016 1.00 97.38 117 ASP A C 1
ATOM 873 O O . ASP A 1 117 ? 13.874 9.851 -5.115 1.00 97.38 117 ASP A O 1
ATOM 877 N N . LEU A 1 118 ? 13.941 11.751 -3.923 1.00 96.75 118 LEU A N 1
ATOM 878 C CA . LEU A 1 118 ? 13.227 11.203 -2.777 1.00 96.75 118 LEU A CA 1
ATOM 879 C C . LEU A 1 118 ? 11.797 10.796 -3.152 1.00 96.75 118 LEU A C 1
ATOM 881 O O . LEU A 1 118 ? 11.357 9.701 -2.807 1.00 96.75 118 LEU A O 1
ATOM 885 N N . ARG A 1 119 ? 11.075 11.635 -3.908 1.00 96.56 119 ARG A N 1
ATOM 886 C CA . ARG A 1 119 ? 9.737 11.303 -4.427 1.00 96.56 119 ARG A CA 1
ATOM 887 C C . ARG A 1 119 ? 9.776 10.100 -5.362 1.00 96.56 119 ARG A C 1
ATOM 889 O O . ARG A 1 119 ? 8.901 9.241 -5.272 1.00 96.56 119 ARG A O 1
ATOM 896 N N . ALA A 1 120 ? 10.772 10.023 -6.244 1.00 95.50 120 ALA A N 1
ATOM 897 C CA . ALA A 1 120 ? 10.951 8.887 -7.141 1.00 95.50 120 ALA A CA 1
ATOM 898 C C . ALA A 1 120 ? 11.212 7.592 -6.357 1.00 95.50 120 ALA A C 1
ATOM 900 O O . ALA A 1 120 ? 10.577 6.574 -6.635 1.00 95.50 120 ALA A O 1
ATOM 901 N N . TRP A 1 121 ? 12.067 7.647 -5.332 1.00 95.75 121 TRP A N 1
ATOM 902 C CA . TRP A 1 121 ? 12.347 6.513 -4.453 1.00 95.75 121 TRP A CA 1
ATOM 903 C C . TRP A 1 121 ? 11.091 6.048 -3.701 1.00 95.75 121 TRP A C 1
ATOM 905 O O . TRP A 1 121 ? 10.730 4.872 -3.764 1.00 95.75 121 TRP A O 1
ATOM 915 N N . VAL A 1 122 ? 10.356 6.977 -3.081 1.00 96.19 122 VAL A N 1
ATOM 916 C CA . VAL A 1 122 ? 9.088 6.692 -2.388 1.00 96.19 122 VAL A CA 1
ATOM 917 C C . VAL A 1 122 ? 8.067 6.059 -3.334 1.00 96.19 122 VAL A C 1
ATOM 919 O O . VAL A 1 122 ? 7.476 5.029 -3.007 1.00 96.19 122 VAL A O 1
ATOM 922 N N . ARG A 1 123 ? 7.895 6.625 -4.535 1.00 94.44 123 ARG A N 1
ATOM 923 C CA . ARG A 1 123 ? 6.998 6.090 -5.569 1.00 94.44 123 ARG A CA 1
ATOM 924 C C . ARG A 1 123 ? 7.418 4.683 -6.009 1.00 94.44 123 ARG A C 1
ATOM 926 O O . ARG A 1 123 ? 6.560 3.841 -6.269 1.00 94.44 123 ARG A O 1
ATOM 933 N N . GLY A 1 124 ? 8.721 4.419 -6.080 1.00 94.75 124 GLY A N 1
ATOM 934 C CA . GLY A 1 124 ? 9.280 3.107 -6.401 1.00 94.75 124 GLY A CA 1
ATOM 935 C C . GLY A 1 124 ? 8.899 2.024 -5.389 1.00 94.75 124 GLY A C 1
ATOM 936 O O . GLY A 1 124 ? 8.688 0.880 -5.792 1.00 94.75 124 GLY A O 1
ATOM 937 N N . ARG A 1 125 ? 8.743 2.388 -4.107 1.00 95.19 125 ARG A N 1
ATOM 938 C CA . ARG A 1 125 ? 8.383 1.477 -3.004 1.00 95.19 125 ARG A CA 1
ATOM 939 C C . ARG A 1 125 ? 6.876 1.368 -2.732 1.00 95.19 125 ARG A C 1
ATOM 941 O O . ARG A 1 125 ? 6.481 0.642 -1.823 1.00 95.19 125 ARG A O 1
ATOM 948 N N . GLU A 1 126 ? 6.020 2.033 -3.509 1.00 94.75 126 GLU A N 1
ATOM 949 C CA . GLU A 1 126 ? 4.566 1.836 -3.421 1.00 94.75 126 GLU A CA 1
ATOM 950 C C . GLU A 1 126 ? 4.189 0.396 -3.769 1.00 94.75 126 GLU A C 1
ATOM 952 O O . GLU A 1 126 ? 4.577 -0.113 -4.822 1.00 94.75 126 GLU A O 1
ATOM 957 N N . LEU A 1 127 ? 3.384 -0.237 -2.916 1.00 95.94 127 LEU A N 1
ATOM 958 C CA . LEU A 1 127 ? 2.898 -1.593 -3.134 1.00 95.94 127 LEU A CA 1
ATOM 959 C C . LEU A 1 127 ? 1.590 -1.558 -3.931 1.00 95.94 127 LEU A C 1
ATOM 961 O O . LEU A 1 127 ? 0.555 -1.035 -3.504 1.00 95.94 127 LEU A O 1
ATOM 965 N N . LEU A 1 128 ? 1.651 -2.142 -5.118 1.00 95.75 128 LEU A N 1
ATOM 966 C CA . LEU A 1 128 ? 0.602 -2.151 -6.120 1.00 95.75 128 LEU A CA 1
ATOM 967 C C . LEU A 1 128 ? -0.136 -3.489 -6.102 1.00 95.75 128 LEU A C 1
ATOM 969 O O . LEU A 1 128 ? 0.479 -4.557 -6.094 1.00 95.75 128 LEU A O 1
ATOM 973 N N . THR A 1 129 ? -1.466 -3.439 -6.161 1.00 95.25 129 THR A N 1
ATOM 974 C CA . THR A 1 129 ? -2.279 -4.619 -6.500 1.00 95.25 129 THR A CA 1
ATOM 975 C C . THR A 1 129 ? -2.032 -5.049 -7.951 1.00 95.25 129 THR A C 1
ATOM 977 O O . THR A 1 129 ? -1.477 -4.292 -8.742 1.00 95.25 129 THR A O 1
ATOM 980 N N . LEU A 1 130 ? -2.498 -6.236 -8.358 1.00 95.25 130 LEU A N 1
ATOM 981 C CA . LEU A 1 130 ? -2.317 -6.724 -9.736 1.00 95.25 130 LEU A CA 1
ATOM 982 C C . LEU A 1 130 ? -2.827 -5.737 -10.808 1.00 95.25 130 LEU A C 1
ATOM 984 O O . LEU A 1 130 ? -2.195 -5.560 -11.850 1.00 95.25 130 LEU A O 1
ATOM 988 N N . GLU A 1 131 ? -3.969 -5.094 -10.557 1.00 94.81 131 GLU A N 1
ATOM 989 C CA . GLU A 1 131 ? -4.541 -4.113 -11.485 1.00 94.81 131 GLU A CA 1
ATOM 990 C C . GLU A 1 131 ? -3.749 -2.799 -11.478 1.00 94.81 131 GLU A C 1
ATOM 992 O O . GLU A 1 131 ? -3.525 -2.205 -12.527 1.00 94.81 131 GLU A O 1
ATOM 997 N N . GLU A 1 132 ? -3.248 -2.364 -10.327 1.00 95.00 132 GLU A N 1
ATOM 998 C CA . GLU A 1 132 ? -2.420 -1.156 -10.232 1.00 95.00 132 GLU A CA 1
ATOM 999 C C . GLU A 1 132 ? -1.035 -1.367 -10.841 1.00 95.00 132 GLU A C 1
ATOM 1001 O O . GLU A 1 132 ? -0.548 -0.501 -11.562 1.00 95.00 132 GLU A O 1
ATOM 1006 N N . ALA A 1 133 ? -0.447 -2.549 -10.651 1.00 96.69 133 ALA A N 1
ATOM 1007 C CA . ALA A 1 133 ? 0.761 -2.990 -11.334 1.00 96.69 133 ALA A CA 1
ATOM 1008 C C . ALA A 1 133 ? 0.566 -2.944 -12.856 1.00 96.69 133 ALA A C 1
ATOM 1010 O O . ALA A 1 133 ? 1.422 -2.451 -13.587 1.00 96.69 133 ALA A O 1
ATOM 1011 N N . ARG A 1 134 ? -0.600 -3.380 -13.354 1.00 96.62 134 ARG A N 1
ATOM 1012 C CA . ARG A 1 134 ? -0.954 -3.246 -14.775 1.00 96.62 134 ARG A CA 1
ATOM 1013 C C . ARG A 1 134 ? -0.969 -1.781 -15.204 1.00 96.62 134 ARG A C 1
ATOM 1015 O O . ARG A 1 134 ? -0.452 -1.458 -16.268 1.00 96.62 134 ARG A O 1
ATOM 1022 N N . MET A 1 135 ? -1.557 -0.902 -14.397 1.00 96.81 135 MET A N 1
ATOM 1023 C CA . MET A 1 135 ? -1.669 0.525 -14.705 1.00 96.81 135 MET A CA 1
ATOM 1024 C C . MET A 1 135 ? -0.333 1.274 -14.619 1.00 96.81 135 MET A C 1
ATOM 1026 O O . MET A 1 135 ? -0.153 2.234 -15.367 1.00 96.81 135 MET A O 1
ATOM 1030 N N . ALA A 1 136 ? 0.607 0.813 -13.789 1.00 95.62 136 ALA A N 1
ATOM 1031 C CA . ALA A 1 136 ? 1.964 1.353 -13.696 1.00 95.62 136 ALA A CA 1
ATOM 1032 C C . ALA A 1 136 ? 2.794 1.122 -14.968 1.00 95.62 136 ALA A C 1
ATOM 1034 O O . ALA A 1 136 ? 3.714 1.884 -15.248 1.00 95.62 136 ALA A O 1
ATOM 1035 N N . VAL A 1 137 ? 2.453 0.113 -15.774 1.00 95.00 137 VAL A N 1
ATOM 1036 C CA . VAL A 1 137 ? 3.073 -0.073 -17.090 1.00 95.00 137 VAL A CA 1
ATOM 1037 C C . VAL A 1 137 ? 2.644 1.069 -18.031 1.00 95.00 137 VAL A C 1
ATOM 1039 O O . VAL A 1 137 ? 1.433 1.331 -18.126 1.00 95.00 137 VAL A O 1
ATOM 1042 N N . PRO A 1 138 ? 3.591 1.695 -18.771 1.00 94.00 138 PRO A N 1
ATOM 1043 C CA . PRO A 1 138 ? 3.290 2.712 -19.780 1.00 94.00 138 PRO A CA 1
ATOM 1044 C C . PRO A 1 138 ? 2.178 2.268 -20.726 1.00 94.00 138 PRO A C 1
ATOM 1046 O O . PRO A 1 138 ? 2.105 1.088 -21.088 1.00 94.00 138 PRO A O 1
ATOM 1049 N N . HIS A 1 139 ? 1.301 3.196 -21.106 1.00 95.00 139 HIS A N 1
ATOM 1050 C CA . HIS A 1 139 ? 0.051 2.892 -21.803 1.00 95.00 139 HIS A CA 1
ATOM 1051 C C . HIS A 1 139 ? 0.273 2.072 -23.087 1.00 95.00 139 HIS A C 1
ATOM 1053 O O . HIS A 1 139 ? -0.449 1.111 -23.340 1.00 95.00 139 HIS A O 1
ATOM 1059 N N . GLU A 1 140 ? 1.338 2.365 -23.830 1.00 92.31 140 GLU A N 1
ATOM 1060 C CA . GLU A 1 140 ? 1.723 1.735 -25.101 1.00 92.31 140 GLU A CA 1
ATOM 1061 C C . GLU A 1 140 ? 2.121 0.267 -24.919 1.00 92.31 140 GLU A C 1
ATOM 1063 O O . GLU A 1 140 ? 1.995 -0.556 -25.825 1.00 92.31 140 GLU A O 1
ATOM 1068 N N . ARG A 1 141 ? 2.620 -0.075 -23.728 1.00 92.56 141 ARG A N 1
ATOM 1069 C CA . ARG A 1 141 ? 3.053 -1.428 -23.371 1.00 92.56 141 ARG A CA 1
ATOM 1070 C C . ARG A 1 141 ? 2.073 -2.105 -22.425 1.00 92.56 141 ARG A C 1
ATOM 1072 O O . ARG A 1 141 ? 2.281 -3.274 -22.094 1.00 92.56 141 ARG A O 1
ATOM 1079 N N . ARG A 1 142 ? 1.022 -1.430 -21.967 1.00 94.94 142 ARG A N 1
ATOM 1080 C CA . ARG A 1 142 ? 0.132 -1.922 -20.916 1.00 94.94 142 ARG A CA 1
ATOM 1081 C C . ARG A 1 142 ? -0.576 -3.211 -21.356 1.00 94.94 142 ARG A C 1
ATOM 1083 O O . ARG A 1 142 ? -1.306 -3.202 -22.346 1.00 94.94 142 ARG A O 1
ATOM 1090 N N . PRO A 1 143 ? -0.396 -4.342 -20.649 1.00 94.56 143 PRO A N 1
ATOM 1091 C CA . PRO A 1 143 ? -1.125 -5.555 -20.988 1.00 94.56 143 PRO A CA 1
ATOM 1092 C C . PRO A 1 143 ? -2.624 -5.379 -20.708 1.00 94.56 143 PRO A C 1
ATOM 1094 O O . PRO A 1 143 ? -3.041 -4.632 -19.813 1.00 94.56 143 PRO A O 1
ATOM 1097 N N . THR A 1 144 ? -3.452 -6.109 -21.456 1.00 95.56 144 THR A N 1
ATOM 1098 C CA . THR A 1 144 ? -4.877 -6.236 -21.124 1.00 95.56 144 THR A CA 1
ATOM 1099 C C . THR A 1 144 ? -5.034 -6.928 -19.770 1.00 95.56 144 THR A C 1
ATOM 1101 O O . THR A 1 144 ? -4.165 -7.705 -19.365 1.00 95.56 144 THR A O 1
ATOM 1104 N N . LYS A 1 145 ? -6.155 -6.695 -19.078 1.00 95.88 145 LYS A N 1
ATOM 1105 C CA . LYS A 1 145 ? -6.431 -7.313 -17.770 1.00 95.88 145 LYS A CA 1
ATOM 1106 C C . LYS A 1 145 ? -6.280 -8.841 -17.800 1.00 95.88 145 LYS A C 1
ATOM 1108 O O . LYS A 1 145 ? -5.509 -9.398 -17.028 1.00 95.88 145 LYS A O 1
ATOM 1113 N N . SER A 1 146 ? -6.909 -9.505 -18.772 1.00 94.69 146 SER A N 1
ATOM 1114 C CA . SER A 1 146 ? -6.800 -10.963 -18.955 1.00 94.69 146 SER A CA 1
ATOM 1115 C C . SER A 1 146 ? -5.360 -11.433 -19.233 1.00 94.69 146 SER A C 1
ATOM 1117 O O . SER A 1 146 ? -4.937 -12.495 -18.769 1.00 94.69 146 SER A O 1
ATOM 1119 N N . THR A 1 147 ? -4.563 -10.631 -19.949 1.00 94.31 147 THR A N 1
ATOM 1120 C CA . THR A 1 147 ? -3.146 -10.946 -20.182 1.00 94.31 147 THR A CA 1
ATOM 1121 C C . THR A 1 147 ? -2.331 -10.837 -18.898 1.00 94.31 147 THR A C 1
ATOM 1123 O O . THR A 1 147 ? -1.526 -11.725 -18.629 1.00 94.31 147 THR A O 1
ATOM 1126 N N . MET A 1 148 ? -2.572 -9.800 -18.092 1.00 95.44 148 MET A N 1
ATOM 1127 C CA . MET A 1 148 ? -1.923 -9.622 -16.792 1.00 95.44 148 MET A CA 1
ATOM 1128 C C . MET A 1 148 ? -2.260 -10.775 -15.835 1.00 95.44 148 MET A C 1
ATOM 1130 O O . MET A 1 148 ? -1.365 -11.353 -15.225 1.00 95.44 148 MET A O 1
ATOM 1134 N N . GLU A 1 149 ? -3.529 -11.193 -15.780 1.00 94.38 149 GLU A N 1
ATOM 1135 C CA . GLU A 1 149 ? -3.963 -12.367 -15.008 1.00 94.38 149 GLU A CA 1
ATOM 1136 C C . GLU A 1 149 ? -3.287 -13.664 -15.483 1.00 94.38 149 GLU A C 1
ATOM 1138 O O . GLU A 1 149 ? -2.933 -14.516 -14.669 1.00 94.38 149 GLU A O 1
ATOM 1143 N N . SER A 1 150 ? -3.063 -13.815 -16.792 1.00 93.81 150 SER A N 1
ATOM 1144 C CA . SER A 1 150 ? -2.340 -14.970 -17.344 1.00 93.81 150 SER A CA 1
ATOM 1145 C C . SER A 1 150 ? -0.871 -14.989 -16.912 1.00 93.81 150 SER A C 1
ATOM 1147 O O . SER A 1 150 ? -0.340 -16.049 -16.583 1.00 93.81 150 SER A O 1
ATOM 1149 N N . TYR A 1 151 ? -0.215 -13.824 -16.896 1.00 94.56 151 TYR A N 1
ATOM 1150 C CA . TYR A 1 151 ? 1.158 -13.702 -16.406 1.00 94.56 151 TYR A CA 1
ATOM 1151 C C . TYR A 1 151 ? 1.251 -13.989 -14.903 1.00 94.56 151 TYR A C 1
ATOM 1153 O O . TYR A 1 151 ? 2.187 -14.662 -14.477 1.00 94.56 151 TYR A O 1
ATOM 1161 N N . TYR A 1 152 ? 0.261 -13.545 -14.123 1.00 94.31 152 TYR A N 1
ATOM 1162 C CA . TYR A 1 152 ? 0.165 -13.824 -12.689 1.00 94.31 152 TYR A CA 1
ATOM 1163 C C . TYR A 1 152 ? -0.016 -15.320 -12.397 1.00 94.31 152 TYR A C 1
ATOM 1165 O O . TYR A 1 152 ? 0.682 -15.876 -11.557 1.00 94.31 152 TYR A O 1
ATOM 1173 N N . ARG A 1 153 ? -0.890 -16.013 -13.141 1.00 92.69 153 ARG A N 1
ATOM 1174 C CA . ARG A 1 153 ? -1.084 -17.472 -13.008 1.00 92.69 153 ARG A CA 1
ATOM 1175 C C . ARG A 1 153 ? 0.070 -18.301 -13.582 1.00 92.69 153 ARG A C 1
ATOM 1177 O O . ARG A 1 153 ? 0.056 -19.523 -13.465 1.00 92.69 153 ARG A O 1
ATOM 1184 N N . GLY A 1 154 ? 1.033 -17.666 -14.251 1.00 86.50 154 GLY A N 1
ATOM 1185 C CA . GLY A 1 154 ? 2.185 -18.330 -14.853 1.00 86.50 154 GLY A CA 1
ATOM 1186 C C . GLY A 1 154 ? 1.854 -19.260 -16.026 1.00 86.50 154 GLY A C 1
ATOM 1187 O O . GLY A 1 154 ? 2.648 -20.150 -16.334 1.00 86.50 154 GLY A O 1
ATOM 1188 N N . SER A 1 155 ? 0.705 -19.067 -16.686 1.00 78.31 155 SER A N 1
ATOM 1189 C CA . SER A 1 155 ? 0.241 -19.917 -17.796 1.00 78.31 155 SER A CA 1
ATOM 1190 C C . SER A 1 155 ? 0.892 -19.594 -19.147 1.00 78.31 155 SER A C 1
ATOM 1192 O O . SER A 1 155 ? 0.684 -20.316 -20.120 1.00 78.31 155 SER A O 1
ATOM 1194 N N . LYS A 1 156 ? 1.681 -18.515 -19.228 1.00 71.81 156 LYS A N 1
ATOM 1195 C CA . LYS A 1 156 ? 2.418 -18.088 -20.426 1.00 71.81 156 LYS A CA 1
ATOM 1196 C C . LYS A 1 156 ? 3.930 -18.192 -20.211 1.00 71.81 156 LYS A C 1
ATOM 1198 O O . LYS A 1 156 ? 4.406 -18.281 -19.084 1.00 71.81 156 LYS A O 1
ATOM 1203 N N . ALA A 1 157 ? 4.680 -18.125 -21.315 1.00 79.19 157 ALA A N 1
ATOM 1204 C CA . ALA A 1 157 ? 6.145 -18.077 -21.299 1.00 79.19 157 ALA A CA 1
ATOM 1205 C C . ALA A 1 157 ? 6.692 -16.885 -20.490 1.00 79.19 157 ALA A C 1
ATOM 1207 O O . ALA A 1 157 ? 7.759 -16.980 -19.897 1.00 79.19 157 ALA A O 1
ATOM 1208 N N . THR A 1 158 ? 5.946 -15.777 -20.441 1.00 84.75 158 THR A N 1
ATOM 1209 C CA . THR A 1 158 ? 6.228 -14.641 -19.558 1.00 84.75 158 THR A CA 1
ATOM 1210 C C . THR A 1 158 ? 5.438 -14.804 -18.264 1.00 84.75 158 THR A C 1
ATOM 1212 O O . THR A 1 158 ? 4.212 -14.941 -18.304 1.00 84.75 158 THR A O 1
ATOM 1215 N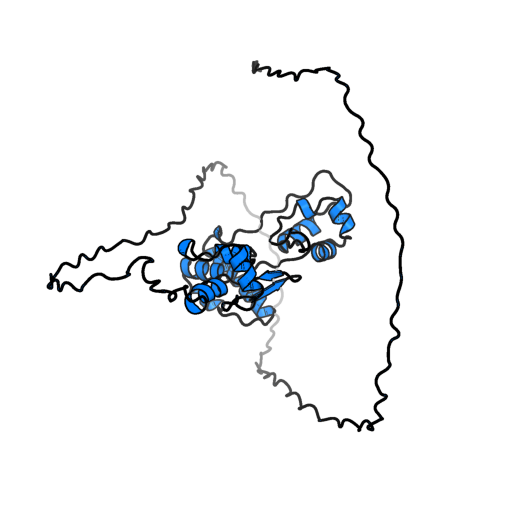 N . ARG A 1 159 ? 6.132 -14.766 -17.127 1.00 92.94 159 ARG A N 1
ATOM 1216 C CA . ARG A 1 159 ? 5.539 -14.773 -15.785 1.00 92.94 159 ARG A CA 1
ATOM 1217 C C . ARG A 1 159 ? 5.740 -13.410 -15.137 1.00 92.94 159 ARG A C 1
ATOM 1219 O O . ARG A 1 159 ? 6.695 -12.721 -15.491 1.00 92.94 159 ARG A O 1
ATOM 1226 N N . LEU A 1 160 ? 4.833 -13.015 -14.245 1.00 95.19 160 LEU A N 1
ATOM 1227 C CA . LEU A 1 160 ? 5.108 -11.901 -13.334 1.00 95.19 160 LEU A CA 1
ATOM 1228 C C . LEU A 1 160 ? 6.272 -12.280 -12.397 1.00 95.19 160 LEU A C 1
ATOM 1230 O O 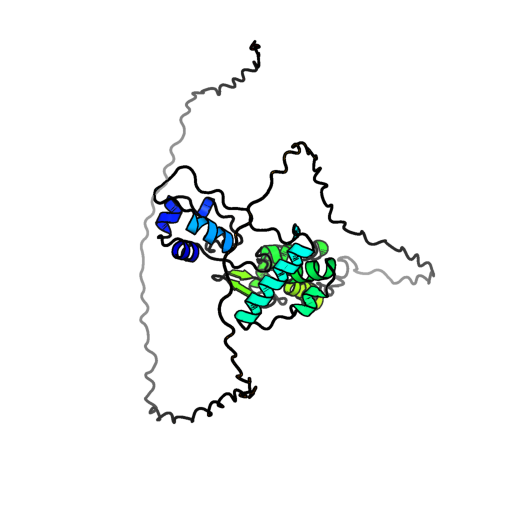. LEU A 1 160 ? 6.459 -13.474 -12.140 1.00 95.19 160 LEU A O 1
ATOM 1234 N N . PRO A 1 161 ? 7.018 -11.293 -11.873 1.00 96.25 161 PRO A N 1
ATOM 1235 C CA . PRO A 1 161 ? 7.974 -11.552 -10.809 1.00 96.25 161 PRO A CA 1
ATOM 1236 C C . PRO A 1 161 ? 7.234 -12.026 -9.551 1.00 96.25 161 PRO A C 1
ATOM 1238 O O . PRO A 1 161 ? 6.018 -11.835 -9.410 1.00 96.25 161 PRO A O 1
ATOM 1241 N N . GLU A 1 162 ? 7.968 -12.656 -8.638 1.00 95.94 162 GLU A N 1
ATOM 1242 C CA . GLU A 1 162 ? 7.435 -12.995 -7.319 1.00 95.94 162 GLU A CA 1
ATOM 1243 C C . GLU A 1 162 ? 6.922 -11.718 -6.626 1.00 95.94 162 GLU A C 1
ATOM 1245 O O . GLU A 1 162 ? 7.527 -10.656 -6.801 1.00 95.94 162 GLU A O 1
ATOM 1250 N N . PRO A 1 163 ? 5.771 -11.760 -5.929 1.00 97.19 163 PRO A N 1
ATOM 1251 C CA . PRO A 1 163 ? 5.291 -10.593 -5.203 1.00 97.19 163 PRO A CA 1
ATOM 1252 C C . PRO A 1 163 ? 6.266 -10.176 -4.105 1.00 97.19 163 PRO A C 1
ATOM 1254 O O . PRO A 1 163 ? 6.749 -11.013 -3.348 1.00 97.19 163 PRO A O 1
ATOM 1257 N N . ASP A 1 164 ? 6.489 -8.869 -3.987 1.00 95.94 164 ASP A N 1
ATOM 1258 C CA . ASP A 1 164 ? 7.344 -8.287 -2.949 1.00 95.94 164 ASP A CA 1
ATOM 1259 C C . ASP A 1 164 ? 6.698 -8.401 -1.556 1.00 95.94 164 ASP A C 1
ATOM 1261 O O . ASP A 1 164 ? 7.389 -8.463 -0.542 1.00 95.94 164 ASP A O 1
ATOM 1265 N N . ALA A 1 165 ? 5.362 -8.448 -1.498 1.00 93.69 165 ALA A N 1
ATOM 1266 C CA . ALA A 1 165 ? 4.614 -8.686 -0.270 1.00 93.69 165 ALA A CA 1
ATOM 1267 C C . ALA A 1 165 ? 3.317 -9.459 -0.539 1.00 93.69 165 ALA A C 1
ATOM 1269 O O . ALA A 1 165 ? 2.679 -9.311 -1.584 1.00 93.69 165 ALA A O 1
ATOM 1270 N N . VAL A 1 166 ? 2.884 -10.257 0.439 1.00 94.00 166 VAL A N 1
ATOM 1271 C CA . VAL A 1 166 ? 1.581 -10.931 0.415 1.00 94.00 166 VAL A CA 1
ATOM 1272 C C . VAL A 1 166 ? 0.836 -10.612 1.704 1.00 94.00 166 VAL A C 1
ATOM 1274 O O . VAL A 1 166 ? 1.200 -11.095 2.772 1.00 94.00 166 VAL A O 1
ATOM 1277 N N . PHE A 1 167 ? -0.238 -9.830 1.601 1.00 90.12 167 PHE A N 1
ATOM 1278 C CA . PHE A 1 167 ? -1.100 -9.498 2.735 1.00 90.12 167 PHE A CA 1
ATOM 1279 C C . PHE A 1 167 ? -2.422 -10.243 2.607 1.00 90.12 167 PHE A C 1
ATOM 1281 O O . PHE A 1 167 ? -3.151 -10.063 1.633 1.00 90.12 167 PHE A O 1
ATOM 1288 N N . TYR A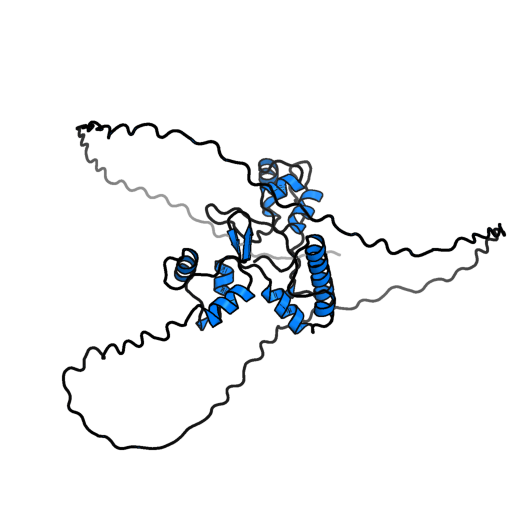 1 168 ? -2.735 -11.094 3.587 1.00 86.94 168 TYR A N 1
ATOM 1289 C CA . TYR A 1 168 ? -3.996 -11.847 3.651 1.00 86.94 168 TYR A CA 1
ATOM 1290 C C . TYR A 1 168 ? -4.315 -12.624 2.358 1.00 86.94 168 TYR A C 1
ATOM 1292 O O . TYR A 1 168 ? -5.460 -12.684 1.909 1.00 86.94 168 TYR A O 1
ATOM 1300 N N . GLY A 1 169 ? -3.281 -13.198 1.732 1.00 88.88 169 GLY A N 1
ATOM 1301 C CA . GLY A 1 169 ? -3.387 -13.942 0.471 1.00 88.88 169 GLY A CA 1
ATOM 1302 C C . GLY A 1 169 ? -3.487 -13.073 -0.788 1.00 88.88 169 GLY A C 1
ATOM 1303 O O . GLY A 1 169 ? -3.576 -13.612 -1.889 1.00 88.88 169 GLY A O 1
ATOM 1304 N N . VAL A 1 170 ? -3.454 -11.745 -0.656 1.00 90.88 170 VAL A N 1
ATOM 1305 C CA . VAL A 1 170 ? -3.384 -10.809 -1.780 1.00 90.88 170 VAL A CA 1
ATOM 1306 C C . VAL A 1 170 ? -1.923 -10.464 -2.043 1.00 90.88 170 VAL A C 1
ATOM 1308 O O . VAL A 1 170 ? -1.215 -10.002 -1.153 1.00 90.88 170 VAL A O 1
ATOM 1311 N N . ALA A 1 171 ? -1.478 -10.712 -3.272 1.00 94.50 171 ALA A N 1
ATOM 1312 C CA . ALA A 1 171 ? -0.129 -10.418 -3.737 1.00 94.50 171 ALA A CA 1
ATOM 1313 C C . ALA A 1 171 ? 0.020 -8.939 -4.129 1.00 94.50 171 ALA A C 1
ATOM 1315 O O . ALA A 1 171 ? -0.856 -8.382 -4.800 1.00 94.50 171 ALA A O 1
ATOM 1316 N N . PHE A 1 172 ? 1.143 -8.340 -3.737 1.00 96.12 172 PHE A N 1
ATOM 1317 C CA . PHE A 1 172 ? 1.522 -6.965 -4.041 1.00 96.12 172 PHE A CA 1
ATOM 1318 C C . PHE A 1 172 ? 2.928 -6.912 -4.626 1.00 96.12 172 PHE A C 1
ATOM 1320 O O . PHE A 1 172 ? 3.803 -7.690 -4.246 1.00 96.12 172 PHE A O 1
ATOM 1327 N N . TRP A 1 173 ? 3.141 -5.958 -5.525 1.00 97.44 173 TRP A N 1
ATOM 1328 C CA . TRP A 1 173 ? 4.441 -5.685 -6.128 1.00 97.44 173 TRP A CA 1
ATOM 1329 C C . TRP A 1 173 ? 4.782 -4.219 -5.951 1.00 97.44 173 TRP A C 1
ATOM 1331 O O . TRP A 1 173 ? 3.919 -3.360 -6.113 1.00 97.44 173 TRP A O 1
ATOM 1341 N N . THR A 1 174 ? 6.038 -3.923 -5.669 1.00 97.06 174 THR A N 1
ATOM 1342 C CA . THR A 1 174 ? 6.549 -2.565 -5.720 1.00 97.06 174 THR A CA 1
ATOM 1343 C C . THR A 1 174 ? 6.491 -2.053 -7.154 1.00 97.06 174 THR A C 1
ATOM 1345 O O . THR A 1 174 ? 6.643 -2.808 -8.127 1.00 97.06 174 THR A O 1
ATOM 1348 N N . ARG A 1 175 ? 6.279 -0.747 -7.313 1.00 96.38 175 ARG A N 1
ATOM 1349 C CA . ARG A 1 175 ? 6.317 -0.124 -8.637 1.00 96.38 175 ARG A CA 1
ATOM 1350 C C . ARG A 1 175 ? 7.657 -0.370 -9.334 1.00 96.38 175 ARG A C 1
ATOM 1352 O O . ARG A 1 175 ? 7.658 -0.733 -10.510 1.00 96.38 175 ARG A O 1
ATOM 1359 N N . ALA A 1 176 ? 8.766 -0.262 -8.601 1.00 95.94 176 ALA A N 1
ATOM 1360 C CA . ALA A 1 176 ? 10.106 -0.524 -9.120 1.00 95.94 176 ALA A CA 1
ATOM 1361 C C . ALA A 1 176 ? 10.250 -1.957 -9.671 1.00 95.94 176 ALA A C 1
ATOM 1363 O O . ALA A 1 176 ? 10.777 -2.143 -10.771 1.00 95.94 176 ALA A O 1
ATOM 1364 N N . THR A 1 177 ? 9.725 -2.968 -8.965 1.00 96.62 177 THR A N 1
ATOM 1365 C CA . THR A 1 177 ? 9.715 -4.366 -9.429 1.00 96.62 177 THR A CA 1
ATOM 1366 C C . THR A 1 177 ? 8.956 -4.514 -10.750 1.00 96.62 177 THR A C 1
ATOM 1368 O O . THR A 1 177 ? 9.453 -5.148 -11.685 1.00 96.62 177 THR A O 1
ATOM 1371 N N . ILE A 1 178 ? 7.780 -3.893 -10.880 1.00 97.06 178 ILE A N 1
ATOM 1372 C CA . ILE A 1 178 ? 6.967 -3.967 -12.105 1.00 97.06 178 ILE A CA 1
ATOM 1373 C C . ILE A 1 178 ? 7.623 -3.237 -13.281 1.00 97.06 178 ILE A C 1
ATOM 1375 O O . ILE A 1 178 ? 7.623 -3.753 -14.403 1.00 97.06 178 ILE A O 1
ATOM 1379 N N . GLU A 1 179 ? 8.200 -2.061 -13.052 1.00 95.06 179 GLU A N 1
ATOM 1380 C CA . GLU A 1 179 ? 8.902 -1.292 -14.085 1.00 95.06 179 GLU A CA 1
ATOM 1381 C C . GLU A 1 179 ? 10.156 -2.025 -14.579 1.00 95.06 179 GLU A C 1
ATOM 1383 O O . GLU A 1 179 ? 10.382 -2.138 -15.792 1.00 95.06 179 GLU A O 1
ATOM 1388 N N . ARG A 1 180 ? 10.931 -2.609 -13.657 1.00 95.06 180 ARG A N 1
ATOM 1389 C CA . ARG A 1 180 ? 12.088 -3.455 -13.973 1.00 95.06 180 ARG A CA 1
ATOM 1390 C C . ARG A 1 180 ? 11.683 -4.702 -14.755 1.00 95.06 180 ARG A C 1
ATOM 1392 O O . ARG A 1 180 ? 12.271 -4.990 -15.797 1.00 95.06 180 ARG A O 1
ATOM 1399 N N . TRP A 1 181 ? 10.663 -5.424 -14.298 1.00 95.12 181 TRP A N 1
ATOM 1400 C CA . TRP A 1 181 ? 10.141 -6.593 -15.008 1.00 95.12 181 TRP A CA 1
ATOM 1401 C C . TRP A 1 181 ? 9.678 -6.228 -16.421 1.00 95.12 181 TRP A C 1
ATOM 1403 O O . TRP A 1 181 ? 9.996 -6.917 -17.393 1.00 95.12 181 TRP A O 1
ATOM 1413 N N . ASN A 1 182 ? 8.965 -5.110 -16.566 1.00 94.44 182 ASN A N 1
ATOM 1414 C CA . ASN A 1 182 ? 8.485 -4.662 -17.863 1.00 94.44 182 ASN A CA 1
ATOM 1415 C C . ASN A 1 182 ? 9.633 -4.258 -18.804 1.00 94.44 182 ASN A C 1
ATOM 1417 O O . ASN A 1 182 ? 9.539 -4.495 -20.009 1.00 94.44 182 ASN A O 1
ATOM 1421 N N . SER A 1 183 ? 10.707 -3.650 -18.296 1.00 91.44 183 SER A N 1
ATOM 1422 C CA . SER A 1 183 ? 11.848 -3.231 -19.118 1.00 91.44 183 SER A CA 1
ATOM 1423 C C . SER A 1 183 ? 12.771 -4.390 -19.508 1.00 91.44 183 SER A C 1
ATOM 1425 O O . SER A 1 183 ? 13.162 -4.464 -20.672 1.00 91.44 183 SER A O 1
ATOM 1427 N N . LEU A 1 184 ? 13.073 -5.311 -18.588 1.00 90.88 184 LEU A N 1
ATOM 1428 C CA . LEU A 1 184 ? 14.101 -6.343 -18.782 1.00 90.88 184 LEU A CA 1
ATOM 1429 C C . LEU A 1 184 ? 13.546 -7.714 -19.191 1.00 90.88 184 LEU A C 1
ATOM 1431 O O . LEU A 1 184 ? 14.118 -8.392 -20.045 1.00 90.88 184 LEU A O 1
ATOM 1435 N N . GLU A 1 185 ? 12.450 -8.148 -18.571 1.00 86.88 185 GLU A N 1
ATOM 1436 C CA . GLU A 1 185 ? 12.016 -9.553 -18.615 1.00 86.88 185 GLU A CA 1
ATOM 1437 C C . GLU A 1 185 ? 10.838 -9.774 -19.548 1.00 86.88 185 GLU A C 1
ATOM 1439 O O . GLU A 1 185 ? 10.788 -10.756 -20.300 1.00 86.88 185 GLU A O 1
ATOM 1444 N N . ARG A 1 186 ? 9.897 -8.827 -19.555 1.00 83.62 186 ARG A N 1
ATOM 1445 C CA . ARG A 1 186 ? 8.817 -8.788 -20.529 1.00 83.62 186 ARG A CA 1
ATOM 1446 C C . ARG A 1 186 ? 9.390 -8.320 -21.857 1.00 83.62 186 ARG A C 1
ATOM 1448 O O . ARG A 1 186 ? 9.188 -7.178 -22.281 1.00 83.62 186 ARG A O 1
ATOM 1455 N N . ARG A 1 187 ? 10.099 -9.241 -22.520 1.00 74.38 187 ARG A N 1
ATOM 1456 C CA . ARG A 1 187 ? 10.514 -9.089 -23.911 1.00 74.38 187 ARG A CA 1
ATOM 1457 C C . ARG A 1 187 ? 9.293 -8.571 -24.666 1.00 74.38 187 ARG A C 1
ATOM 1459 O O . ARG A 1 187 ? 8.232 -9.207 -24.592 1.00 74.38 187 ARG A O 1
ATOM 1466 N N . PRO A 1 188 ? 9.394 -7.421 -25.357 1.00 64.88 188 PRO A N 1
ATOM 1467 C CA . PRO A 1 188 ? 8.389 -7.068 -26.339 1.00 64.88 188 PRO A CA 1
ATOM 1468 C C . PRO A 1 188 ? 8.171 -8.305 -27.206 1.00 64.88 188 PRO A C 1
ATOM 1470 O O . PRO A 1 188 ? 9.107 -9.082 -27.416 1.00 64.88 188 PRO A O 1
ATOM 1473 N N . ALA A 1 189 ? 6.979 -8.493 -27.756 1.00 60.09 189 ALA A N 1
ATOM 1474 C CA . ALA A 1 189 ? 6.799 -9.453 -28.840 1.00 60.09 189 ALA A CA 1
ATOM 1475 C C . ALA A 1 189 ? 7.559 -8.987 -30.113 1.00 60.09 189 ALA A C 1
ATOM 1477 O O . ALA A 1 189 ? 7.032 -8.994 -31.216 1.00 60.09 189 ALA A O 1
ATOM 1478 N N . HIS A 1 190 ? 8.800 -8.518 -29.977 1.00 49.97 190 HIS A N 1
ATOM 1479 C CA . HIS A 1 190 ? 9.780 -8.369 -31.026 1.00 49.97 190 HIS A CA 1
ATOM 1480 C C . HIS A 1 190 ? 10.197 -9.768 -31.440 1.00 49.97 190 HIS A C 1
ATOM 1482 O O . HIS A 1 190 ? 11.109 -10.352 -30.862 1.00 49.97 190 HIS A O 1
ATOM 1488 N N . GLY A 1 191 ? 9.503 -10.327 -32.428 1.00 52.19 191 GLY A N 1
ATOM 1489 C CA . GLY A 1 191 ? 10.067 -11.482 -33.111 1.00 52.19 191 GLY A CA 1
ATOM 1490 C C . GLY A 1 191 ? 9.124 -12.452 -33.784 1.00 52.19 191 GLY A C 1
ATOM 1491 O O . GLY A 1 191 ? 9.630 -13.243 -34.562 1.00 52.19 191 GLY A O 1
ATOM 1492 N N . ILE A 1 192 ? 7.797 -12.350 -33.650 1.00 46.81 192 ILE A N 1
ATOM 1493 C CA . ILE A 1 192 ? 6.948 -12.830 -34.755 1.00 46.81 192 ILE A CA 1
ATOM 1494 C C . ILE A 1 192 ? 6.807 -11.674 -35.750 1.00 46.81 192 ILE A C 1
ATOM 1496 O O . ILE A 1 192 ? 5.721 -11.287 -36.159 1.00 46.81 192 ILE A O 1
ATOM 1500 N N . LYS A 1 193 ? 7.962 -11.193 -36.236 1.00 51.62 193 LYS A N 1
ATOM 1501 C CA . LYS A 1 193 ? 8.131 -10.997 -37.675 1.00 51.62 193 LYS A CA 1
ATOM 1502 C C . LYS A 1 193 ? 8.091 -12.392 -38.303 1.00 51.62 193 LYS A C 1
ATOM 1504 O O . LYS A 1 193 ? 9.053 -12.869 -38.894 1.00 51.62 193 LYS A O 1
ATOM 1509 N N . GLY A 1 194 ? 6.939 -13.049 -38.189 1.00 46.34 194 GLY A N 1
ATOM 1510 C CA . GLY A 1 194 ? 6.472 -13.801 -39.317 1.00 46.34 194 GLY A CA 1
ATOM 1511 C C . GLY A 1 194 ? 6.390 -12.747 -40.401 1.00 46.34 194 GLY A C 1
ATOM 1512 O O . GLY A 1 194 ? 5.440 -11.972 -40.455 1.00 46.34 194 GLY A O 1
ATOM 1513 N N . HIS A 1 195 ? 7.400 -12.716 -41.260 1.00 45.41 195 HIS A N 1
ATOM 1514 C CA . HIS A 1 195 ? 7.150 -12.556 -42.673 1.00 45.41 195 HIS A CA 1
ATOM 1515 C C . HIS A 1 195 ? 6.160 -13.667 -43.048 1.00 45.41 195 HIS A C 1
ATOM 1517 O O . HIS A 1 195 ? 6.517 -14.666 -43.665 1.00 45.41 195 HIS A O 1
ATOM 1523 N N . GLY A 1 196 ? 4.908 -13.524 -42.596 1.00 48.06 196 GLY A N 1
ATOM 1524 C CA . GLY A 1 196 ? 3.763 -14.079 -43.257 1.00 48.06 196 GLY A CA 1
ATOM 1525 C C . GLY A 1 196 ? 3.868 -13.451 -44.620 1.00 48.06 196 GLY A C 1
ATOM 1526 O O . GLY A 1 196 ? 3.547 -12.279 -44.804 1.00 48.06 196 GLY A O 1
ATOM 1527 N N . ARG A 1 197 ? 4.498 -14.207 -45.517 1.00 54.56 197 ARG A N 1
ATOM 1528 C CA . ARG A 1 197 ? 4.505 -13.980 -46.947 1.00 54.56 197 ARG A CA 1
ATOM 1529 C C . ARG A 1 197 ? 3.097 -13.471 -47.257 1.00 54.56 197 ARG A C 1
ATOM 1531 O O . ARG A 1 197 ? 2.156 -14.180 -46.887 1.00 54.56 197 ARG A O 1
ATOM 1538 N N . PRO A 1 198 ? 2.930 -12.238 -47.769 1.00 57.53 198 PRO A N 1
ATOM 1539 C CA . PRO A 1 198 ? 1.600 -11.699 -47.999 1.00 57.53 198 PRO A CA 1
ATOM 1540 C C . PRO A 1 198 ? 0.818 -12.760 -48.764 1.00 57.53 198 PRO A C 1
ATOM 1542 O O . PRO A 1 198 ? 1.333 -13.308 -49.746 1.00 57.53 198 PRO A O 1
ATOM 1545 N N . ALA A 1 199 ? -0.351 -13.130 -48.241 1.00 53.03 199 ALA A N 1
ATOM 1546 C CA . ALA A 1 199 ? -1.220 -14.119 -48.855 1.00 53.03 199 ALA A CA 1
ATOM 1547 C C . ALA A 1 199 ? -1.574 -13.603 -50.259 1.00 53.03 199 ALA A C 1
ATOM 1549 O O . ALA A 1 199 ? -2.434 -12.743 -50.403 1.00 53.03 199 ALA A O 1
ATOM 1550 N N . GLY A 1 200 ? -0.810 -14.026 -51.272 1.00 51.62 200 GLY A N 1
ATOM 1551 C CA . GLY A 1 200 ? -0.914 -13.490 -52.630 1.00 51.62 200 GLY A CA 1
ATOM 1552 C C . GLY A 1 200 ? 0.337 -13.549 -53.516 1.00 51.62 200 GLY A C 1
ATOM 1553 O O . GLY A 1 200 ? 0.191 -13.414 -54.723 1.00 51.62 200 GLY A O 1
ATOM 1554 N N . THR A 1 201 ? 1.557 -13.791 -53.014 1.00 47.41 201 THR A N 1
ATOM 1555 C CA . THR A 1 201 ? 2.743 -13.914 -53.905 1.00 47.41 201 THR A CA 1
ATOM 1556 C C . THR A 1 201 ? 2.946 -15.340 -54.427 1.00 47.41 201 THR A C 1
ATOM 1558 O O . THR A 1 201 ? 3.894 -16.055 -54.081 1.00 47.41 201 THR A O 1
ATOM 1561 N N . SER A 1 202 ? 2.029 -15.743 -55.300 1.00 54.50 202 SER A N 1
ATOM 1562 C CA . SER A 1 202 ? 2.235 -16.805 -56.283 1.00 54.50 202 SER A CA 1
ATOM 1563 C C . SER A 1 202 ? 2.668 -16.140 -57.591 1.00 54.50 202 SER A C 1
ATOM 1565 O O . SER A 1 202 ? 1.832 -15.611 -58.305 1.00 54.50 202 SER A O 1
ATOM 1567 N N . GLY A 1 203 ? 3.972 -16.140 -57.880 1.00 55.66 203 GLY A N 1
ATOM 1568 C CA . GLY A 1 203 ? 4.510 -15.873 -59.218 1.00 55.66 203 GLY A CA 1
ATOM 1569 C C . GLY A 1 203 ? 4.394 -14.437 -59.738 1.00 55.66 203 GLY A C 1
ATOM 1570 O O . GLY A 1 203 ? 3.436 -14.092 -60.414 1.00 55.66 203 GLY A O 1
ATOM 1571 N N . ALA A 1 204 ? 5.435 -13.631 -59.543 1.00 50.56 204 ALA A N 1
ATOM 1572 C CA . ALA A 1 204 ? 5.767 -12.585 -60.505 1.00 50.56 204 ALA A CA 1
ATOM 1573 C C . ALA A 1 204 ? 7.275 -12.326 -60.484 1.00 50.56 204 ALA A C 1
ATOM 1575 O O . ALA A 1 204 ? 7.901 -12.206 -59.433 1.00 50.56 204 ALA A O 1
ATOM 1576 N N . THR A 1 205 ? 7.820 -12.337 -61.688 1.00 50.16 205 THR A N 1
ATOM 1577 C CA . THR A 1 205 ? 9.209 -12.250 -62.117 1.00 50.16 205 THR A CA 1
ATOM 1578 C C . THR A 1 205 ? 9.971 -11.089 -61.478 1.00 50.16 205 THR A C 1
ATOM 1580 O O . THR A 1 205 ? 9.453 -9.983 -61.348 1.00 50.16 205 THR A O 1
ATOM 1583 N N . ALA A 1 206 ? 11.225 -11.351 -61.110 1.00 44.91 206 ALA A N 1
ATOM 1584 C CA . ALA A 1 206 ? 12.170 -10.341 -60.662 1.00 44.91 206 ALA A CA 1
ATOM 1585 C C . ALA A 1 206 ? 12.370 -9.270 -61.745 1.00 44.91 206 ALA A C 1
ATOM 1587 O O . ALA A 1 206 ? 12.743 -9.590 -62.873 1.00 44.91 206 ALA A O 1
ATOM 1588 N N . VAL A 1 207 ? 12.167 -8.007 -61.378 1.00 47.25 207 VAL A N 1
ATOM 1589 C CA . VAL A 1 207 ? 12.696 -6.857 -62.116 1.00 47.25 207 VAL A CA 1
ATOM 1590 C C . VAL A 1 207 ? 13.753 -6.211 -61.218 1.00 47.25 207 VAL A C 1
ATOM 1592 O O . VAL A 1 207 ? 13.437 -5.888 -60.070 1.00 47.25 207 VAL A O 1
ATOM 1595 N N . PRO A 1 208 ? 15.004 -6.054 -61.682 1.00 54.94 208 PRO A N 1
ATOM 1596 C CA . PRO A 1 208 ? 16.016 -5.309 -60.954 1.00 54.94 208 PRO A CA 1
ATOM 1597 C C . PRO A 1 208 ? 15.727 -3.818 -61.141 1.00 54.94 208 PRO A C 1
ATOM 1599 O O . PRO A 1 208 ? 15.640 -3.348 -62.273 1.00 54.94 208 PRO A O 1
ATOM 1602 N N . VAL A 1 209 ? 15.562 -3.076 -60.047 1.00 50.72 209 VAL A N 1
ATOM 1603 C CA . VAL A 1 209 ? 15.532 -1.612 -60.103 1.00 50.72 209 VAL A CA 1
ATOM 1604 C C . VAL A 1 209 ? 16.653 -1.073 -59.235 1.00 50.72 209 VAL A C 1
ATOM 1606 O O . VAL A 1 209 ? 16.807 -1.444 -58.071 1.00 50.72 209 VAL A O 1
ATOM 1609 N N . GLU A 1 210 ? 17.449 -0.250 -59.904 1.00 46.00 210 GLU A N 1
ATOM 1610 C CA . GLU A 1 210 ? 18.638 0.446 -59.459 1.00 46.00 210 GLU A CA 1
ATOM 1611 C C . GLU A 1 210 ? 18.435 1.297 -58.206 1.00 46.00 210 GLU A C 1
ATOM 1613 O O . GLU A 1 210 ? 17.383 1.878 -57.942 1.00 46.00 210 GLU A O 1
ATOM 1618 N N . SER A 1 211 ? 19.545 1.383 -57.483 1.00 48.78 211 SER A N 1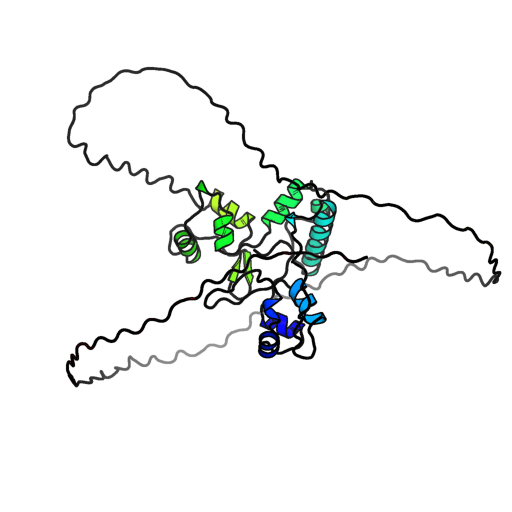
ATOM 1619 C CA . SER A 1 211 ? 19.900 2.340 -56.452 1.00 48.78 211 SER A CA 1
ATOM 1620 C C . SER A 1 211 ? 19.383 3.760 -56.706 1.00 48.78 211 SER A C 1
ATOM 1622 O O . SER A 1 211 ? 19.725 4.385 -57.706 1.00 48.78 211 SER A O 1
ATOM 1624 N N . ALA A 1 212 ? 18.683 4.319 -55.720 1.00 50.62 212 ALA A N 1
ATOM 1625 C CA . ALA A 1 212 ? 18.578 5.761 -55.540 1.00 50.62 212 ALA A CA 1
ATOM 1626 C C . ALA A 1 212 ? 18.912 6.105 -54.085 1.00 50.62 212 ALA A C 1
ATOM 1628 O O . ALA A 1 212 ? 18.259 5.671 -53.135 1.00 50.62 212 ALA A O 1
ATOM 1629 N N . GLU A 1 213 ? 20.008 6.842 -53.952 1.00 48.94 213 GLU A N 1
ATOM 1630 C CA . GLU A 1 213 ? 20.557 7.411 -52.734 1.00 48.94 213 GLU A CA 1
ATOM 1631 C C . GLU A 1 213 ? 19.614 8.431 -52.060 1.00 48.94 213 GLU A C 1
ATOM 1633 O O . GLU A 1 213 ? 18.881 9.156 -52.726 1.00 48.94 213 GLU A O 1
ATOM 1638 N N . LYS A 1 214 ? 19.816 8.592 -50.740 1.00 42.66 214 LYS A N 1
ATOM 1639 C CA . LYS A 1 214 ? 19.830 9.885 -50.021 1.00 42.66 214 LYS A CA 1
ATOM 1640 C C . LYS A 1 214 ? 18.478 10.561 -49.754 1.00 42.66 214 LYS A C 1
ATOM 1642 O O . LYS A 1 214 ? 17.865 11.163 -50.623 1.00 42.66 214 LYS A O 1
ATOM 1647 N N . THR A 1 215 ? 18.102 10.617 -48.474 1.00 39.97 215 THR A N 1
ATOM 1648 C CA . THR A 1 215 ? 18.203 11.834 -47.634 1.00 39.97 215 THR A CA 1
ATOM 1649 C C . THR A 1 215 ? 17.711 11.494 -46.222 1.00 39.97 215 THR A C 1
ATOM 1651 O O . THR A 1 215 ? 16.545 11.170 -46.019 1.00 39.97 215 THR A O 1
ATOM 1654 N N . ALA A 1 216 ? 18.614 11.549 -45.242 1.00 45.78 216 ALA A N 1
ATOM 1655 C CA . ALA A 1 216 ? 18.281 11.455 -43.826 1.00 45.78 216 ALA A CA 1
ATOM 1656 C C . ALA A 1 216 ? 17.854 12.841 -43.319 1.00 45.78 216 ALA A C 1
ATOM 1658 O O . ALA A 1 216 ? 18.648 13.778 -43.361 1.00 45.78 216 ALA A O 1
ATOM 1659 N N . ALA A 1 217 ? 16.620 12.960 -42.833 1.00 42.34 217 ALA A N 1
ATOM 1660 C CA . ALA A 1 217 ? 16.163 14.097 -42.042 1.00 42.34 217 ALA A CA 1
ATOM 1661 C C . ALA A 1 217 ? 15.983 13.628 -40.593 1.00 42.34 217 ALA A C 1
ATOM 1663 O O . ALA A 1 217 ? 15.080 12.857 -40.273 1.00 42.34 217 ALA A O 1
ATOM 1664 N N . SER A 1 218 ? 16.903 14.067 -39.737 1.00 38.91 218 SER A N 1
ATOM 1665 C CA . SER A 1 218 ? 16.855 13.925 -38.284 1.00 38.91 218 SER A CA 1
ATOM 1666 C C . SER A 1 218 ? 15.833 14.919 -37.729 1.00 38.91 218 SER A C 1
ATOM 1668 O O . SER A 1 218 ? 16.117 16.113 -37.668 1.00 38.91 218 SER A O 1
ATOM 1670 N N . VAL A 1 219 ? 14.655 14.438 -37.331 1.00 52.16 219 VAL A N 1
ATOM 1671 C CA . VAL A 1 219 ? 13.684 15.216 -36.550 1.00 52.16 219 VAL A CA 1
ATOM 1672 C C . VAL A 1 219 ? 13.969 14.959 -35.074 1.00 52.16 219 VAL A C 1
ATOM 1674 O O . VAL A 1 219 ? 13.732 13.865 -34.567 1.00 52.16 219 VAL A O 1
ATOM 1677 N N . ILE A 1 220 ? 14.525 15.972 -34.413 1.00 46.72 220 ILE A N 1
ATOM 1678 C CA . ILE A 1 220 ? 14.641 16.058 -32.957 1.00 46.72 220 ILE A CA 1
ATOM 1679 C C . ILE A 1 220 ? 13.228 16.341 -32.439 1.00 46.72 220 ILE A C 1
ATOM 1681 O O . ILE A 1 220 ? 12.636 17.358 -32.793 1.00 46.72 220 ILE A O 1
ATOM 1685 N N . VAL A 1 221 ? 12.665 15.408 -31.674 1.00 54.41 221 VAL A N 1
ATOM 1686 C CA . VAL A 1 221 ? 11.397 15.594 -30.961 1.00 54.41 221 VAL A CA 1
ATOM 1687 C C . VAL A 1 221 ? 11.758 15.917 -29.517 1.00 54.41 221 VAL A C 1
ATOM 1689 O O . VAL A 1 221 ? 12.329 15.070 -28.834 1.00 54.41 221 VAL A O 1
ATOM 1692 N N . ASP A 1 222 ? 11.464 17.147 -29.096 1.00 44.53 222 ASP A N 1
ATOM 1693 C CA . ASP A 1 222 ? 11.528 17.580 -27.700 1.00 44.53 222 ASP A CA 1
ATOM 1694 C C . ASP A 1 222 ? 10.623 16.694 -26.829 1.00 44.53 222 ASP A C 1
ATOM 1696 O O . ASP A 1 222 ? 9.450 16.466 -27.146 1.00 44.53 222 ASP A O 1
ATOM 1700 N N . GLU A 1 223 ? 11.178 16.176 -25.732 1.00 50.12 223 GLU A N 1
ATOM 1701 C CA . GLU A 1 223 ? 10.423 15.453 -24.711 1.00 50.12 223 GLU A CA 1
ATOM 1702 C C . GLU A 1 223 ? 9.476 16.415 -23.967 1.00 50.12 223 GLU A C 1
ATOM 1704 O O . GLU A 1 223 ? 9.894 17.504 -23.569 1.00 50.12 223 GLU A O 1
ATOM 1709 N N . PRO A 1 224 ? 8.204 16.045 -23.725 1.00 50.56 224 PRO A N 1
ATOM 1710 C CA . PRO A 1 224 ? 7.313 16.864 -22.919 1.00 50.56 224 PRO A CA 1
ATOM 1711 C C . PRO A 1 224 ? 7.641 16.710 -21.428 1.00 50.56 224 PRO A C 1
ATOM 1713 O O . PRO A 1 224 ? 7.414 15.657 -20.827 1.00 50.56 224 PRO A O 1
ATOM 1716 N N . THR A 1 225 ? 8.115 17.792 -20.813 1.00 40.72 225 THR A N 1
ATOM 1717 C CA . THR A 1 225 ? 8.167 17.962 -19.357 1.00 40.72 225 THR A CA 1
ATOM 1718 C C . THR A 1 225 ? 6.750 17.845 -18.791 1.00 40.72 225 THR A C 1
ATOM 1720 O O . THR A 1 225 ? 5.903 18.708 -19.015 1.00 40.72 225 THR A O 1
ATOM 1723 N N . VAL A 1 226 ? 6.463 16.760 -18.070 1.00 45.97 226 VAL A N 1
ATOM 1724 C CA . VAL A 1 226 ? 5.208 16.610 -17.322 1.00 45.97 226 VAL A CA 1
ATOM 1725 C C . VAL A 1 226 ? 5.342 17.403 -16.026 1.00 45.97 226 VAL A C 1
ATOM 1727 O O . VAL A 1 226 ? 5.840 16.900 -15.021 1.00 45.97 226 VAL A O 1
ATOM 1730 N N . GLU A 1 227 ? 4.922 18.664 -16.062 1.00 35.47 227 GLU A N 1
ATOM 1731 C CA . GLU A 1 227 ? 4.772 19.487 -14.867 1.00 35.47 227 GLU A CA 1
ATOM 1732 C C . GLU A 1 227 ? 3.563 18.995 -14.060 1.00 35.47 227 GLU A C 1
ATOM 1734 O O . GLU A 1 227 ? 2.415 19.026 -14.512 1.00 35.47 227 GLU A O 1
ATOM 1739 N N . CYS A 1 228 ? 3.814 18.519 -12.841 1.00 34.25 228 CYS A N 1
ATOM 1740 C CA . CYS A 1 228 ? 2.768 18.371 -11.838 1.00 34.25 228 CYS A CA 1
ATOM 1741 C C . CYS A 1 228 ? 2.270 19.778 -11.484 1.00 34.25 228 CYS A C 1
ATOM 1743 O O . CYS A 1 228 ? 2.947 20.509 -10.767 1.00 34.25 228 CYS A O 1
ATOM 1745 N N . SER A 1 229 ? 1.108 20.161 -12.013 1.00 37.94 229 SER A N 1
ATOM 1746 C CA . SER A 1 229 ? 0.440 21.418 -11.677 1.00 37.94 229 SER A CA 1
ATOM 1747 C C . SER A 1 229 ? 0.124 21.453 -10.179 1.00 37.94 229 SER A C 1
ATOM 1749 O O . SER A 1 229 ? -0.771 20.760 -9.692 1.00 37.94 229 SER A O 1
ATOM 1751 N N . THR A 1 230 ? 0.891 22.252 -9.443 1.00 42.59 230 THR A N 1
ATOM 1752 C CA . THR A 1 230 ? 0.571 22.675 -8.082 1.00 42.59 230 THR A CA 1
ATOM 1753 C C . THR A 1 230 ? -0.567 23.683 -8.194 1.00 42.59 230 THR A C 1
ATOM 1755 O O . THR A 1 230 ? -0.377 24.783 -8.702 1.00 42.59 230 THR A O 1
ATOM 1758 N N . GLY A 1 231 ? -1.774 23.296 -7.787 1.00 41.00 231 GLY A N 1
ATOM 1759 C CA . GLY A 1 231 ? -2.887 24.234 -7.683 1.00 41.00 231 GLY A CA 1
ATOM 1760 C C . GLY A 1 231 ? -2.589 25.265 -6.598 1.00 41.00 231 GLY A C 1
ATOM 1761 O O . GLY A 1 231 ? -2.507 24.908 -5.423 1.00 41.00 231 GLY A O 1
ATOM 1762 N N . ASP A 1 232 ? -2.431 26.525 -6.996 1.00 38.28 232 ASP A N 1
ATOM 1763 C CA . ASP A 1 232 ? -2.292 27.667 -6.098 1.00 38.28 232 ASP A CA 1
ATOM 1764 C C . ASP A 1 232 ? -3.528 27.793 -5.195 1.00 38.28 232 ASP A C 1
ATOM 1766 O O . ASP A 1 232 ? -4.613 28.209 -5.612 1.00 38.28 232 ASP A O 1
ATOM 1770 N N . ALA A 1 233 ? -3.362 27.435 -3.923 1.00 46.12 233 ALA A N 1
ATOM 1771 C CA . ALA A 1 233 ? -4.314 27.766 -2.877 1.00 46.12 233 ALA A CA 1
ATOM 1772 C C . ALA A 1 233 ? -4.081 29.221 -2.445 1.00 46.12 233 ALA A C 1
ATOM 1774 O O . ALA A 1 233 ? -3.148 29.531 -1.705 1.00 46.12 233 ALA A O 1
ATOM 1775 N N . ASN A 1 234 ? -4.957 30.114 -2.909 1.00 44.03 234 ASN A N 1
ATOM 1776 C CA . ASN A 1 234 ? -5.076 31.487 -2.425 1.00 44.03 234 ASN A CA 1
ATOM 1777 C C . ASN A 1 234 ? -5.308 31.509 -0.901 1.00 44.03 234 ASN A C 1
ATOM 1779 O O . ASN A 1 234 ? -6.417 31.256 -0.428 1.00 44.03 234 ASN A O 1
ATOM 1783 N N . LEU A 1 235 ? -4.272 31.853 -0.133 1.00 44.41 235 LEU A N 1
ATOM 1784 C CA . LEU A 1 235 ? -4.385 32.244 1.271 1.00 44.41 235 LEU A CA 1
ATOM 1785 C C . LEU A 1 235 ? -4.706 33.740 1.345 1.00 44.41 235 LEU A C 1
ATOM 1787 O O . LEU A 1 235 ? -3.836 34.594 1.184 1.00 44.41 235 LEU A O 1
ATOM 1791 N N . ALA A 1 236 ? -5.974 34.056 1.599 1.00 42.50 236 ALA A N 1
ATOM 1792 C CA . ALA A 1 236 ? -6.385 35.388 2.011 1.00 42.50 236 ALA A CA 1
ATOM 1793 C C . ALA A 1 236 ? -5.946 35.629 3.466 1.00 42.50 236 ALA A C 1
ATOM 1795 O O . ALA A 1 236 ? -6.485 35.041 4.404 1.00 42.50 236 ALA A O 1
ATOM 1796 N N . SER A 1 237 ? -4.959 36.508 3.638 1.00 44.22 237 SER A N 1
ATOM 1797 C CA . SER A 1 237 ? -4.578 37.097 4.921 1.00 44.22 237 SER A CA 1
ATOM 1798 C C . SER A 1 237 ? -5.689 37.999 5.457 1.00 44.22 237 SER A C 1
ATOM 1800 O O . SER A 1 237 ? -6.059 38.979 4.815 1.00 44.22 237 SER A O 1
ATOM 1802 N N . ALA A 1 238 ? -6.141 37.731 6.680 1.00 40.81 238 ALA A N 1
ATOM 1803 C CA . ALA A 1 238 ? -6.805 38.713 7.530 1.00 40.81 238 ALA A CA 1
ATOM 1804 C C . ALA A 1 238 ? -6.107 38.713 8.898 1.00 40.81 238 ALA A C 1
ATOM 1806 O O . ALA A 1 238 ? -6.405 37.908 9.777 1.00 40.81 238 ALA A O 1
ATOM 1807 N N . VAL A 1 239 ? -5.130 39.611 9.040 1.00 46.03 239 VAL A N 1
ATOM 1808 C CA . VAL A 1 239 ? -4.497 39.975 10.310 1.00 46.03 239 VAL A CA 1
ATOM 1809 C C . VAL A 1 239 ? -5.209 41.217 10.830 1.00 46.03 239 VAL A C 1
ATOM 1811 O O . VAL A 1 239 ? -5.076 42.290 10.251 1.00 46.03 239 VAL A O 1
ATOM 1814 N N . THR A 1 240 ? -5.926 41.077 11.942 1.00 54.34 240 THR A N 1
ATOM 1815 C CA . THR A 1 240 ? -6.275 42.206 12.816 1.00 54.34 240 THR A CA 1
ATOM 1816 C C . THR A 1 240 ? -6.475 41.685 14.233 1.00 54.34 240 THR A C 1
ATOM 1818 O O . THR A 1 240 ? -7.370 40.883 14.479 1.00 54.34 240 THR A O 1
ATOM 1821 N N . GLY A 1 241 ? -5.635 42.140 15.162 1.00 38.94 241 GLY A N 1
ATOM 1822 C CA . GLY A 1 241 ? -5.748 41.870 16.595 1.00 38.94 241 GLY A CA 1
ATOM 1823 C C . GLY A 1 241 ? -4.788 42.775 17.381 1.00 38.94 241 GLY A C 1
ATOM 1824 O O . GLY A 1 241 ? -3.606 42.791 17.038 1.00 38.94 241 GLY A O 1
ATOM 1825 N N . PRO A 1 242 ? -5.271 43.579 18.349 1.00 55.72 242 PRO A N 1
ATOM 1826 C CA . PRO A 1 242 ? -4.562 44.760 18.832 1.00 55.72 242 PRO A CA 1
ATOM 1827 C C . PRO A 1 242 ? -3.597 44.504 19.995 1.00 55.72 242 PRO A C 1
ATOM 1829 O O . PRO A 1 242 ? -3.712 43.554 20.764 1.00 55.72 242 PRO A O 1
ATOM 1832 N N . VAL A 1 243 ? -2.666 45.449 20.096 1.00 50.16 243 VAL A N 1
ATOM 1833 C CA . VAL A 1 243 ? -1.653 45.642 21.133 1.00 50.16 243 VAL A CA 1
ATOM 1834 C C . VAL A 1 243 ? -2.292 46.049 22.466 1.00 50.16 243 VAL A C 1
ATOM 1836 O O . VAL A 1 243 ? -3.105 46.968 22.506 1.00 50.16 243 VAL A O 1
ATOM 1839 N N . GLY A 1 244 ? -1.843 45.421 23.551 1.00 38.59 244 GLY A N 1
ATOM 1840 C CA . GLY A 1 244 ? -2.008 45.851 24.944 1.00 38.59 244 GLY A CA 1
ATOM 1841 C C . GLY A 1 244 ? -1.528 44.722 25.861 1.00 38.59 244 GLY A C 1
ATOM 1842 O O . GLY A 1 244 ? -1.712 43.559 25.537 1.00 38.59 244 GLY A O 1
ATOM 1843 N N . GLU A 1 245 ? -0.851 44.904 26.981 1.00 38.47 245 GLU A N 1
ATOM 1844 C CA . GLU A 1 245 ? -0.364 46.064 27.712 1.00 38.47 245 GLU A CA 1
ATOM 1845 C C . GLU A 1 245 ? 0.719 45.494 28.642 1.00 38.47 245 GLU A C 1
ATOM 1847 O O . GLU A 1 245 ? 0.560 44.424 29.234 1.00 38.47 245 GLU A O 1
ATOM 1852 N N . THR A 1 246 ? 1.850 46.177 28.749 1.00 46.91 246 THR A N 1
ATOM 1853 C CA . THR A 1 246 ? 2.918 45.859 29.697 1.00 46.91 246 THR A CA 1
ATOM 1854 C C . THR A 1 246 ? 2.480 46.236 31.108 1.00 46.91 246 THR A C 1
ATOM 1856 O O . THR A 1 246 ? 2.270 47.417 31.369 1.00 46.91 246 THR A O 1
ATOM 1859 N N . THR A 1 247 ? 2.424 45.274 32.032 1.00 48.78 247 THR A N 1
ATOM 1860 C CA . THR A 1 247 ? 2.439 45.561 33.475 1.00 48.78 247 THR A CA 1
ATOM 1861 C C . THR A 1 247 ? 3.451 44.670 34.193 1.00 48.78 247 THR A C 1
ATOM 1863 O O . THR A 1 247 ? 3.712 43.528 33.827 1.00 48.78 247 THR A O 1
ATOM 1866 N N . SER A 1 248 ? 4.063 45.303 35.179 1.00 41.66 248 SER A N 1
ATOM 1867 C CA . SER A 1 248 ? 5.339 45.098 35.838 1.00 41.66 248 SER A CA 1
ATOM 1868 C C . SER A 1 248 ? 5.388 44.064 36.969 1.00 41.66 248 SER A C 1
ATOM 1870 O O . SER A 1 248 ? 4.384 43.802 37.618 1.00 41.66 248 SER A O 1
ATOM 1872 N N . LEU A 1 249 ? 6.634 43.688 37.290 1.00 43.69 249 LEU A N 1
ATOM 1873 C CA . LEU A 1 249 ? 7.218 43.494 38.631 1.00 43.69 249 LEU A CA 1
ATOM 1874 C C . LEU A 1 249 ? 6.556 42.476 39.575 1.00 43.69 249 LEU A C 1
ATOM 1876 O O . LEU A 1 249 ? 5.559 42.741 40.237 1.00 43.69 249 LEU A O 1
ATOM 1880 N N . GLY A 1 250 ? 7.256 41.353 39.742 1.00 39.81 250 GLY A N 1
ATOM 1881 C CA . GLY A 1 250 ? 7.078 40.397 40.830 1.00 39.81 250 GLY A CA 1
ATOM 1882 C C . GLY A 1 250 ? 8.430 39.810 41.221 1.00 39.81 250 GLY A C 1
ATOM 1883 O O . GLY A 1 250 ? 8.761 38.686 40.861 1.00 39.81 250 GLY A O 1
ATOM 1884 N N . GLU A 1 251 ? 9.233 40.625 41.896 1.00 44.53 251 GLU A N 1
ATOM 1885 C CA . GLU A 1 251 ? 10.488 40.265 42.550 1.00 44.53 251 GLU A CA 1
ATOM 1886 C C . GLU A 1 251 ? 10.186 39.271 43.687 1.00 44.53 251 GLU A C 1
ATOM 1888 O O . GLU A 1 251 ? 9.479 39.605 44.638 1.00 44.53 251 GLU A O 1
ATOM 1893 N N . GLN A 1 252 ? 10.675 38.031 43.586 1.00 48.00 252 GLN A N 1
ATOM 1894 C CA . GLN A 1 252 ? 10.566 37.046 44.664 1.00 48.00 252 GLN A CA 1
ATOM 1895 C C . GLN A 1 252 ? 11.941 36.449 44.979 1.00 48.00 252 GLN A C 1
ATOM 1897 O O . GLN A 1 252 ? 12.463 35.586 44.274 1.00 48.00 252 GLN A O 1
ATOM 1902 N N . LEU A 1 253 ? 12.519 36.959 46.069 1.00 53.84 253 LEU A N 1
ATOM 1903 C CA . LEU A 1 253 ? 13.637 36.383 46.808 1.00 53.84 253 LEU A CA 1
ATOM 1904 C C . LEU A 1 253 ? 13.278 34.998 47.355 1.00 53.84 253 LEU A C 1
ATOM 1906 O O . LEU A 1 253 ? 12.318 34.898 48.114 1.00 53.84 253 LEU A O 1
ATOM 1910 N N . VAL A 1 254 ? 14.122 33.987 47.114 1.00 49.06 254 VAL A N 1
ATOM 1911 C CA . VAL A 1 254 ? 14.261 32.787 47.969 1.00 49.06 254 VAL A CA 1
ATOM 1912 C C . VAL A 1 254 ? 15.729 32.294 47.911 1.00 49.06 254 VAL A C 1
ATOM 1914 O O . VAL A 1 254 ? 16.372 32.459 46.872 1.00 49.06 254 VAL A O 1
ATOM 1917 N N . PRO A 1 255 ? 16.311 31.775 49.017 1.00 58.22 255 PRO A N 1
ATOM 1918 C CA . PRO A 1 255 ? 17.727 31.959 49.324 1.00 58.22 255 PRO A CA 1
ATOM 1919 C C . PRO A 1 255 ? 18.649 30.781 48.977 1.00 58.22 255 PRO A C 1
ATOM 1921 O O . PRO A 1 255 ? 18.240 29.674 48.634 1.00 58.22 255 PRO A O 1
ATOM 1924 N N . ALA A 1 256 ? 19.939 31.084 49.135 1.00 47.25 256 ALA A N 1
ATOM 1925 C CA . ALA A 1 256 ? 21.098 30.212 49.044 1.00 47.25 256 ALA A CA 1
ATOM 1926 C C . ALA A 1 256 ? 20.956 28.883 49.809 1.00 47.25 256 ALA A C 1
ATOM 1928 O O . ALA A 1 256 ? 20.555 28.850 50.971 1.00 47.25 256 ALA A O 1
ATOM 1929 N N . GLY A 1 257 ? 21.405 27.799 49.171 1.00 37.50 257 GLY A N 1
ATOM 1930 C CA . GLY A 1 257 ? 21.490 26.478 49.779 1.00 37.50 257 GLY A CA 1
ATOM 1931 C C . GLY A 1 257 ? 22.470 25.550 49.061 1.00 37.50 257 GLY A C 1
ATOM 1932 O O . GLY A 1 257 ? 22.130 24.909 48.077 1.00 37.50 257 GLY A O 1
ATOM 1933 N N . THR A 1 258 ? 23.664 25.441 49.643 1.00 42.44 258 THR A N 1
ATOM 1934 C CA . THR A 1 258 ? 24.451 24.201 49.765 1.00 42.44 258 THR A CA 1
ATOM 1935 C C . THR A 1 258 ? 25.115 23.616 48.512 1.00 42.44 258 THR A C 1
ATOM 1937 O O . THR A 1 258 ? 24.621 22.722 47.828 1.00 42.44 258 THR A O 1
ATOM 1940 N N . THR A 1 259 ? 26.373 24.015 48.342 1.00 45.03 259 THR A N 1
ATOM 1941 C CA . THR A 1 259 ? 27.413 23.353 47.552 1.00 45.03 259 THR A CA 1
ATOM 1942 C C . THR A 1 259 ? 27.652 21.920 48.050 1.00 45.03 259 THR A C 1
ATOM 1944 O O . THR A 1 259 ? 28.253 21.718 49.105 1.00 45.03 259 THR A O 1
ATOM 1947 N N . ARG A 1 260 ? 27.255 20.899 47.278 1.00 40.53 260 ARG A N 1
ATOM 1948 C CA . ARG A 1 260 ? 27.699 19.509 47.492 1.00 40.53 260 ARG A CA 1
ATOM 1949 C C . ARG A 1 260 ? 28.592 19.076 46.332 1.00 40.53 260 ARG A C 1
ATOM 1951 O O . ARG A 1 260 ? 28.127 18.776 45.238 1.00 40.53 260 ARG A O 1
ATOM 1958 N N . ARG A 1 261 ? 29.904 19.069 46.586 1.00 40.75 261 ARG A N 1
ATOM 1959 C CA . ARG A 1 261 ? 30.920 18.493 45.697 1.00 40.75 261 ARG A CA 1
ATOM 1960 C C . ARG A 1 261 ? 30.670 16.990 45.552 1.00 40.75 261 ARG A C 1
ATOM 1962 O O . ARG A 1 261 ? 30.859 16.256 46.515 1.00 40.75 261 ARG A O 1
ATOM 1969 N N . PHE A 1 262 ? 30.344 16.534 44.347 1.00 39.75 262 PHE A N 1
ATOM 1970 C CA . PHE A 1 262 ? 30.576 15.152 43.933 1.00 39.75 262 PHE A CA 1
ATOM 1971 C C . PHE A 1 262 ? 31.776 15.130 42.982 1.00 39.75 262 PHE A C 1
ATOM 1973 O O . PHE A 1 262 ? 31.695 15.557 41.836 1.00 39.75 262 PHE A O 1
ATOM 1980 N N . ARG A 1 263 ? 32.919 14.654 43.490 1.00 45.31 263 ARG A N 1
ATOM 1981 C CA . ARG A 1 263 ? 33.991 14.086 42.666 1.00 45.31 263 ARG A CA 1
ATOM 1982 C C . ARG A 1 263 ? 33.648 12.613 42.468 1.00 45.31 263 ARG A C 1
ATOM 1984 O O . ARG A 1 263 ? 33.645 11.862 43.436 1.00 45.31 263 ARG A O 1
ATOM 1991 N N . GLY A 1 264 ? 33.390 12.217 41.230 1.00 35.75 264 GLY A N 1
ATOM 1992 C CA . GLY A 1 264 ? 33.269 10.823 40.820 1.00 35.75 264 GLY A CA 1
ATOM 1993 C C . GLY A 1 264 ? 33.533 10.741 39.324 1.00 35.75 264 GLY A C 1
ATOM 1994 O O . GLY A 1 264 ? 32.733 11.221 38.531 1.00 35.75 264 GLY A O 1
ATOM 1995 N N . ALA A 1 265 ? 34.703 10.228 38.957 1.00 46.22 265 ALA A N 1
ATOM 1996 C CA . ALA A 1 265 ? 35.138 10.043 37.580 1.00 46.22 265 ALA A CA 1
ATOM 1997 C C . ALA A 1 265 ? 34.282 8.990 36.851 1.00 46.22 265 ALA A C 1
ATOM 1999 O O . ALA A 1 265 ? 33.950 7.976 37.466 1.00 46.22 265 ALA A O 1
ATOM 2000 N N . PRO A 1 266 ? 34.015 9.131 35.542 1.00 50.03 266 PRO A N 1
ATOM 2001 C CA . PRO A 1 266 ? 33.637 7.991 34.725 1.00 50.03 266 PRO A CA 1
ATOM 2002 C C . PRO A 1 266 ? 34.887 7.365 34.091 1.00 50.03 266 PRO A C 1
ATOM 2004 O O . PRO A 1 266 ? 35.458 7.888 33.135 1.00 50.03 266 PRO A O 1
ATOM 2007 N N . ALA A 1 267 ? 35.301 6.210 34.615 1.00 39.88 267 ALA A N 1
ATOM 2008 C CA . ALA A 1 267 ? 36.117 5.269 33.861 1.00 39.88 267 ALA A CA 1
ATOM 2009 C C . ALA A 1 267 ? 35.221 4.624 32.793 1.00 39.88 267 ALA A C 1
ATOM 2011 O O . ALA A 1 267 ? 34.395 3.761 33.090 1.00 39.88 267 ALA A O 1
ATOM 2012 N N . SER A 1 268 ? 35.359 5.073 31.547 1.00 37.38 268 SER A N 1
ATOM 2013 C CA . SER A 1 268 ? 34.730 4.436 30.392 1.00 37.38 268 SER A CA 1
ATOM 2014 C C . SER A 1 268 ? 35.447 3.116 30.111 1.00 37.38 268 SER A C 1
ATOM 2016 O O . SER A 1 268 ? 36.553 3.099 29.575 1.00 37.38 268 SER A O 1
ATOM 2018 N N . THR A 1 269 ? 34.841 2.002 30.523 1.00 42.22 269 THR A N 1
ATOM 2019 C CA . THR A 1 269 ? 35.251 0.660 30.099 1.00 42.22 269 THR A CA 1
ATOM 2020 C C . THR A 1 269 ? 34.239 0.171 29.074 1.00 42.22 269 THR A C 1
ATOM 2022 O O . THR A 1 269 ? 33.118 -0.208 29.412 1.00 42.22 269 THR A O 1
ATOM 2025 N N . PHE A 1 270 ? 34.644 0.197 27.805 1.00 38.44 270 PHE A N 1
ATOM 2026 C CA . PHE A 1 270 ? 33.952 -0.466 26.706 1.00 38.44 270 PHE A CA 1
ATOM 2027 C C . PHE A 1 270 ? 33.868 -1.972 26.994 1.00 38.44 270 PHE A C 1
ATOM 2029 O O . PHE A 1 270 ? 34.831 -2.712 26.795 1.00 38.44 270 PHE A O 1
ATOM 2036 N N . SER A 1 271 ? 32.704 -2.443 27.440 1.00 35.38 271 SER A N 1
ATOM 2037 C CA . SER A 1 271 ? 32.394 -3.871 27.434 1.00 35.38 271 SER A CA 1
ATOM 2038 C C . SER A 1 271 ? 31.949 -4.268 26.031 1.00 35.38 271 SER A C 1
ATOM 2040 O O . SER A 1 271 ? 30.824 -4.029 25.602 1.00 35.38 271 SER A O 1
ATOM 2042 N N . ARG A 1 272 ? 32.891 -4.861 25.301 1.00 34.44 272 ARG A N 1
ATOM 2043 C CA . ARG A 1 272 ? 32.689 -5.559 24.033 1.00 34.44 272 ARG A CA 1
ATOM 2044 C C . ARG A 1 272 ? 31.740 -6.737 24.285 1.00 34.44 272 ARG A C 1
ATOM 2046 O O . ARG A 1 272 ? 32.144 -7.734 24.878 1.00 34.44 272 ARG A O 1
ATOM 2053 N N . VAL A 1 273 ? 30.485 -6.631 23.847 1.00 38.34 273 VAL A N 1
ATOM 2054 C CA . VAL A 1 273 ? 29.535 -7.754 23.844 1.00 38.34 273 VAL A CA 1
ATOM 2055 C C . VAL A 1 273 ? 30.009 -8.773 22.806 1.00 38.34 273 VAL A C 1
ATOM 2057 O O . VAL A 1 273 ? 29.717 -8.677 21.616 1.00 38.34 273 VAL A O 1
ATOM 2060 N N . VAL A 1 274 ? 30.794 -9.747 23.259 1.00 45.19 274 VAL A N 1
ATOM 2061 C CA . VAL A 1 274 ? 31.085 -10.967 22.508 1.00 45.19 274 VAL A CA 1
ATOM 2062 C C . VAL A 1 274 ? 29.834 -11.839 22.591 1.00 45.19 274 VAL A C 1
ATOM 2064 O O . VAL A 1 274 ? 29.526 -12.399 23.640 1.00 45.19 274 VAL A O 1
ATOM 2067 N N . ARG A 1 275 ? 29.079 -11.927 21.490 1.00 42.78 275 ARG A N 1
ATOM 2068 C CA . ARG A 1 275 ? 27.980 -12.894 21.361 1.00 42.78 275 ARG A CA 1
ATOM 2069 C C . ARG A 1 275 ? 28.547 -14.320 21.474 1.00 42.78 275 ARG A C 1
ATOM 2071 O O . ARG A 1 275 ? 29.531 -14.615 20.790 1.00 42.78 275 ARG A O 1
ATOM 2078 N N . PRO A 1 276 ? 27.941 -15.224 22.261 1.00 42.25 276 PRO A N 1
ATOM 2079 C CA . PRO A 1 276 ? 28.334 -16.625 22.249 1.00 42.25 276 PRO A CA 1
ATOM 2080 C C . PRO A 1 276 ? 27.974 -17.249 20.894 1.00 42.25 276 PRO A C 1
ATOM 2082 O O . PRO A 1 276 ? 26.843 -17.145 20.414 1.00 42.25 276 PRO A O 1
ATOM 2085 N N . ARG A 1 277 ? 28.964 -17.892 20.263 1.00 43.12 277 ARG A N 1
ATOM 2086 C CA . ARG A 1 277 ? 28.768 -18.754 19.094 1.00 43.12 277 ARG A CA 1
ATOM 2087 C C . ARG A 1 277 ? 27.844 -19.909 19.487 1.00 43.12 277 ARG A C 1
ATOM 2089 O O . ARG A 1 277 ? 28.145 -20.649 20.420 1.00 43.12 277 ARG A O 1
ATOM 2096 N N . ARG A 1 278 ? 26.747 -20.070 18.744 1.00 41.97 278 ARG A N 1
ATOM 2097 C CA . ARG A 1 278 ? 25.930 -21.291 18.725 1.00 41.97 278 ARG A CA 1
ATOM 2098 C C . ARG A 1 278 ? 26.845 -22.492 18.423 1.00 41.97 278 ARG A C 1
ATOM 2100 O O . ARG A 1 278 ? 27.561 -22.426 17.421 1.00 41.97 278 ARG A O 1
ATOM 2107 N N . PRO A 1 279 ? 26.843 -23.566 19.229 1.00 52.75 279 PRO A N 1
ATOM 2108 C CA . PRO A 1 279 ? 27.462 -24.818 18.818 1.00 52.75 279 PRO A CA 1
ATOM 2109 C C . PRO A 1 279 ? 26.644 -25.455 17.675 1.00 52.75 279 PRO A C 1
ATOM 2111 O O . PRO A 1 279 ? 25.423 -25.264 17.625 1.00 52.75 279 PRO A O 1
ATOM 2114 N N . PRO A 1 280 ? 27.287 -26.177 16.739 1.00 51.06 280 PRO A N 1
ATOM 2115 C CA . PRO A 1 280 ? 26.578 -26.937 15.719 1.00 51.06 280 PRO A CA 1
ATOM 2116 C C . PRO A 1 280 ? 25.775 -28.063 16.378 1.00 51.06 280 PRO A C 1
ATOM 2118 O O . PRO A 1 280 ? 26.261 -28.738 17.284 1.00 51.06 280 PRO A O 1
ATOM 2121 N N . ALA A 1 281 ? 24.532 -28.228 15.929 1.00 49.59 281 ALA A N 1
ATOM 2122 C CA . ALA A 1 281 ? 23.666 -29.320 16.338 1.00 49.59 281 ALA A CA 1
ATOM 2123 C C . ALA A 1 281 ? 24.327 -30.655 15.977 1.00 49.59 281 ALA A C 1
ATOM 2125 O O . ALA A 1 281 ? 24.695 -30.884 14.824 1.00 49.59 281 ALA A O 1
ATOM 2126 N N . ASN A 1 282 ? 24.486 -31.502 16.991 1.00 45.50 282 ASN A N 1
ATOM 2127 C CA . ASN A 1 282 ? 24.894 -32.883 16.833 1.00 45.50 282 ASN A CA 1
ATOM 2128 C C . ASN A 1 282 ? 23.842 -33.644 16.026 1.00 45.50 282 ASN A C 1
ATOM 2130 O O . ASN A 1 282 ? 22.640 -33.517 16.255 1.00 45.50 282 ASN A O 1
ATOM 2134 N N . SER A 1 283 ? 24.348 -34.441 15.094 1.00 46.59 283 SER A N 1
ATOM 2135 C CA . SER A 1 283 ? 23.650 -35.493 14.377 1.00 46.59 283 SER A CA 1
ATOM 2136 C C . SER A 1 283 ? 23.104 -36.514 15.375 1.00 46.59 283 SER A C 1
ATOM 2138 O O . SER A 1 283 ? 23.871 -37.302 15.923 1.00 46.59 283 SER A O 1
ATOM 2140 N N . GLU A 1 284 ? 21.796 -36.502 15.622 1.00 46.78 284 GLU A N 1
ATOM 2141 C CA . GLU A 1 284 ? 21.131 -37.621 16.286 1.00 46.78 284 GLU A CA 1
ATOM 2142 C C . GLU A 1 284 ? 20.770 -38.687 15.250 1.00 46.78 284 GLU A C 1
ATOM 2144 O O . GLU A 1 284 ? 20.076 -38.447 14.258 1.00 46.78 284 GLU A O 1
ATOM 2149 N N . GLU A 1 285 ? 21.327 -39.868 15.500 1.00 38.62 285 GLU A N 1
ATOM 2150 C CA . GLU A 1 285 ? 21.046 -41.139 14.856 1.00 38.62 285 GLU A CA 1
ATOM 2151 C C . GLU A 1 285 ? 19.543 -41.402 14.754 1.00 38.62 285 GLU A C 1
ATOM 2153 O O . GLU A 1 285 ? 18.802 -41.375 15.735 1.00 38.62 285 GLU A O 1
ATOM 2158 N N . THR A 1 286 ? 19.093 -41.733 13.547 1.00 49.94 286 THR A N 1
ATOM 2159 C CA . THR A 1 286 ? 17.768 -42.312 13.325 1.00 49.94 286 THR A CA 1
ATOM 2160 C C . THR A 1 286 ? 17.865 -43.829 13.528 1.00 49.94 286 THR A C 1
ATOM 2162 O O . THR A 1 286 ? 18.599 -44.477 12.776 1.00 49.94 286 THR A O 1
ATOM 2165 N N . PRO A 1 287 ? 17.151 -44.443 14.490 1.00 54.91 287 PRO A N 1
ATOM 2166 C CA . PRO A 1 287 ? 17.102 -45.894 14.595 1.00 54.91 287 PRO A CA 1
ATOM 2167 C C . PRO A 1 287 ? 16.240 -46.477 13.468 1.00 54.91 287 PRO A C 1
ATOM 2169 O O . PRO A 1 287 ? 15.166 -45.973 13.137 1.00 54.91 287 PRO A O 1
ATOM 2172 N N . GLY A 1 288 ? 16.762 -47.541 12.855 1.00 44.19 288 GLY A N 1
ATOM 2173 C CA . GLY A 1 288 ? 16.222 -48.183 11.664 1.00 44.19 288 GLY A CA 1
ATOM 2174 C C . GLY A 1 288 ? 14.794 -48.709 11.819 1.00 44.19 288 GLY A C 1
ATOM 2175 O O . GLY A 1 288 ? 14.460 -49.418 12.765 1.00 44.19 288 GLY A O 1
ATOM 2176 N N . VAL A 1 289 ? 13.973 -48.409 10.813 1.00 52.28 289 VAL A N 1
ATOM 2177 C CA . VAL A 1 289 ? 12.652 -49.011 10.611 1.00 52.28 289 VAL A CA 1
ATOM 2178 C C . VAL A 1 289 ? 12.821 -50.322 9.826 1.00 52.28 289 VAL A C 1
ATOM 2180 O O . VAL A 1 289 ? 13.444 -50.311 8.759 1.00 52.28 289 VAL A O 1
ATOM 2183 N N . PRO A 1 290 ? 12.276 -51.458 10.297 1.00 59.12 290 PRO A N 1
ATOM 2184 C CA . PRO A 1 290 ? 12.315 -52.709 9.552 1.00 59.12 290 PRO A CA 1
ATOM 2185 C C . PRO A 1 290 ? 11.384 -52.660 8.331 1.00 59.12 290 PRO A C 1
ATOM 2187 O O . PRO A 1 290 ? 10.225 -52.254 8.413 1.00 59.12 290 PRO A O 1
ATOM 2190 N N . ARG A 1 291 ? 11.904 -53.120 7.185 1.00 50.22 291 ARG A N 1
ATOM 2191 C CA . ARG A 1 291 ? 11.148 -53.367 5.950 1.00 50.22 291 ARG A CA 1
ATOM 2192 C C . ARG A 1 291 ? 10.084 -54.440 6.202 1.00 50.22 291 ARG A C 1
ATOM 2194 O O . ARG A 1 291 ? 10.413 -55.618 6.309 1.00 50.22 291 ARG A O 1
ATOM 2201 N N . GLY A 1 292 ? 8.822 -54.023 6.256 1.00 44.19 292 GLY A N 1
ATOM 2202 C CA . GLY A 1 292 ? 7.649 -54.894 6.274 1.00 44.19 292 GLY A CA 1
ATOM 2203 C C . GLY A 1 292 ? 6.872 -54.807 4.960 1.00 44.19 292 GLY A C 1
ATOM 2204 O O . GLY A 1 292 ? 6.316 -53.766 4.636 1.00 44.19 292 GLY A O 1
ATOM 2205 N N . SER A 1 293 ? 6.896 -55.913 4.219 1.00 43.34 293 SER A N 1
ATOM 2206 C CA . SER A 1 293 ? 5.866 -56.492 3.344 1.00 43.34 293 SER A CA 1
ATOM 2207 C C . SER A 1 293 ? 4.831 -55.587 2.653 1.00 43.34 293 SER A C 1
ATOM 2209 O O . SER A 1 293 ? 3.937 -55.025 3.278 1.00 43.34 293 SER A O 1
ATOM 2211 N N . HIS A 1 294 ? 4.865 -55.609 1.318 1.00 47.88 294 HIS A N 1
ATOM 2212 C CA . HIS A 1 294 ? 3.773 -55.204 0.430 1.00 47.88 294 HIS A CA 1
ATOM 2213 C C . HIS A 1 294 ? 2.522 -56.089 0.607 1.00 47.88 294 HIS A C 1
ATOM 2215 O O . HIS A 1 294 ? 2.623 -57.303 0.417 1.00 47.88 294 HIS A O 1
ATOM 2221 N N . PRO A 1 295 ? 1.326 -55.519 0.836 1.00 56.62 295 PRO A N 1
ATOM 2222 C CA . PRO A 1 295 ? 0.072 -56.144 0.437 1.00 56.62 295 PRO A CA 1
ATOM 2223 C C . PRO A 1 295 ? -0.347 -55.659 -0.963 1.00 56.62 295 PRO A C 1
ATOM 2225 O O . PRO A 1 295 ? -0.235 -54.479 -1.297 1.00 56.62 295 PRO A O 1
ATOM 2228 N N . GLY A 1 296 ? -0.780 -56.609 -1.795 1.00 52.59 296 GLY A N 1
ATOM 2229 C CA . GLY A 1 296 ? -1.142 -56.419 -3.200 1.00 52.59 296 GLY A CA 1
ATOM 2230 C C . GLY A 1 296 ? -2.414 -55.590 -3.454 1.00 52.59 296 GLY A C 1
ATOM 2231 O O . GLY A 1 296 ? -3.081 -55.141 -2.521 1.00 52.59 296 GLY A O 1
ATOM 2232 N N . PRO A 1 297 ? -2.758 -55.374 -4.736 1.00 58.41 297 PRO A N 1
ATOM 2233 C CA . PRO A 1 297 ? -3.853 -54.499 -5.138 1.00 58.41 297 PRO A CA 1
ATOM 2234 C C . PRO A 1 297 ? -5.227 -55.106 -4.823 1.00 58.41 297 PRO A C 1
ATOM 2236 O O . PRO A 1 297 ? -5.595 -56.167 -5.327 1.00 58.41 297 PRO A O 1
ATOM 2239 N N . VAL A 1 298 ? -6.006 -54.379 -4.022 1.00 51.97 298 VAL A N 1
ATOM 2240 C CA . VAL A 1 298 ? -7.424 -54.647 -3.762 1.00 51.97 298 VAL A CA 1
ATOM 2241 C C . VAL A 1 298 ? -8.242 -54.260 -4.995 1.00 51.97 298 VAL A C 1
ATOM 2243 O O . VAL A 1 298 ? -8.238 -53.113 -5.440 1.00 51.97 298 VAL A O 1
ATOM 2246 N N . THR A 1 299 ? -8.952 -55.238 -5.548 1.00 54.56 299 THR A N 1
ATOM 2247 C CA . THR A 1 299 ? -9.933 -55.069 -6.620 1.00 54.56 299 THR A CA 1
ATOM 2248 C C . THR A 1 299 ? -11.203 -54.431 -6.048 1.00 54.56 299 THR A C 1
ATOM 2250 O O . THR A 1 299 ? -11.834 -54.998 -5.159 1.00 54.56 299 THR A O 1
ATOM 2253 N N . LEU A 1 300 ? -11.592 -53.254 -6.544 1.00 55.47 300 LEU A N 1
ATOM 2254 C CA . LEU A 1 300 ? -12.879 -52.632 -6.217 1.00 55.47 300 LEU A CA 1
ATOM 2255 C C . LEU A 1 300 ? -14.000 -53.247 -7.076 1.00 55.47 300 LEU A C 1
ATOM 2257 O O . LEU A 1 300 ? -13.835 -53.333 -8.297 1.00 55.47 300 LEU A O 1
ATOM 2261 N N . PRO A 1 301 ? -15.155 -53.630 -6.499 1.00 58.06 301 PRO A N 1
ATOM 2262 C CA . PRO A 1 301 ? -16.321 -53.999 -7.281 1.00 58.06 301 PRO A CA 1
ATOM 2263 C C . PRO A 1 301 ? -17.017 -52.767 -7.874 1.00 58.06 301 PRO A C 1
ATOM 2265 O O . PRO A 1 301 ? -17.185 -51.713 -7.262 1.00 58.06 301 PRO A O 1
ATOM 2268 N N . ARG A 1 302 ? -17.422 -52.967 -9.122 1.00 41.72 302 ARG A N 1
ATOM 2269 C CA . ARG A 1 302 ? -18.109 -52.068 -10.040 1.00 41.72 302 ARG A CA 1
ATOM 2270 C C . ARG A 1 302 ? -19.581 -51.953 -9.623 1.00 41.72 302 ARG A C 1
ATOM 2272 O O . ARG A 1 302 ? -20.352 -52.874 -9.871 1.00 41.72 302 ARG A O 1
ATOM 2279 N N . ASN A 1 303 ? -19.977 -50.839 -9.007 1.00 47.84 303 ASN A N 1
ATOM 2280 C CA . ASN A 1 303 ? -21.391 -50.552 -8.752 1.00 47.84 303 ASN A CA 1
ATOM 2281 C C . ASN A 1 303 ? -22.076 -50.090 -10.043 1.00 47.84 303 ASN A C 1
ATOM 2283 O O . ASN A 1 303 ? -21.761 -49.033 -10.587 1.00 47.84 303 ASN A O 1
ATOM 2287 N N . GLY A 1 304 ? -23.014 -50.909 -10.520 1.00 45.53 304 GLY A N 1
ATOM 2288 C CA . GLY A 1 304 ? -24.002 -50.561 -11.530 1.00 45.53 304 GLY A CA 1
ATOM 2289 C C . GLY A 1 304 ? -25.356 -50.268 -10.884 1.00 45.53 304 GLY A C 1
ATOM 2290 O O . GLY A 1 304 ? -25.848 -51.067 -10.099 1.00 45.53 304 GLY A O 1
ATOM 2291 N N . TYR A 1 305 ? -25.941 -49.134 -11.259 1.00 47.47 305 TYR A N 1
ATOM 2292 C CA . TYR A 1 305 ? -27.357 -48.755 -11.162 1.00 47.47 305 TYR A CA 1
ATOM 2293 C C . TYR A 1 305 ? -27.549 -47.785 -12.357 1.00 47.47 305 TYR A C 1
ATOM 2295 O O . TYR A 1 305 ? -26.787 -46.830 -12.458 1.00 47.47 305 TYR A O 1
ATOM 2303 N N . GLY A 1 306 ? -28.394 -47.951 -13.386 1.00 39.44 306 GLY A N 1
ATOM 2304 C CA . GLY A 1 306 ? -29.651 -48.694 -13.524 1.00 39.44 306 GLY A CA 1
ATOM 2305 C C . GLY A 1 306 ? -30.690 -48.081 -12.590 1.00 39.44 306 GLY A C 1
ATOM 2306 O O . GLY A 1 306 ? -30.567 -48.277 -11.395 1.00 39.44 306 GLY A O 1
ATOM 2307 N N . GLY A 1 307 ? -31.704 -47.309 -12.967 1.00 38.00 307 GLY A N 1
ATOM 2308 C CA . GLY A 1 307 ? -32.323 -46.857 -14.211 1.00 38.00 307 GLY A CA 1
ATOM 2309 C C . GLY A 1 307 ? -33.547 -46.005 -13.793 1.00 38.00 307 GLY A C 1
ATOM 2310 O O . GLY A 1 307 ? -33.693 -45.707 -12.610 1.00 38.00 307 GLY A O 1
ATOM 2311 N N . CYS A 1 308 ? -34.440 -45.688 -14.740 1.00 39.97 308 CYS A N 1
ATOM 2312 C CA . CYS A 1 308 ? -35.720 -44.955 -14.586 1.00 39.97 308 CYS A CA 1
ATOM 2313 C C . CYS A 1 308 ? -35.569 -43.421 -14.442 1.00 39.97 308 CYS A C 1
ATOM 2315 O O . CYS A 1 308 ? -35.009 -42.929 -13.478 1.00 39.97 308 CYS A O 1
ATOM 2317 N N . GLY A 1 309 ? -36.026 -42.556 -15.351 1.00 40.03 309 GLY A N 1
ATOM 2318 C CA . GLY A 1 309 ? -37.043 -42.702 -16.388 1.00 40.03 309 GLY A CA 1
ATOM 2319 C C . GLY A 1 309 ? -38.419 -42.289 -15.865 1.00 40.03 309 GLY A C 1
ATOM 2320 O O . GLY A 1 309 ? -39.201 -43.158 -15.514 1.00 40.03 309 GLY A O 1
ATOM 2321 N N . THR A 1 310 ? -38.724 -40.987 -15.870 1.00 48.03 310 THR A N 1
ATOM 2322 C CA . THR A 1 310 ? -40.107 -40.483 -15.953 1.00 48.03 310 THR A CA 1
ATOM 2323 C C . THR A 1 310 ? -40.155 -39.153 -16.696 1.00 48.03 310 THR A C 1
ATOM 2325 O O . THR A 1 310 ? -39.658 -38.124 -16.246 1.00 48.03 310 THR A O 1
ATOM 2328 N N . SER A 1 311 ? -40.796 -39.231 -17.849 1.00 46.62 311 SER A N 1
ATOM 2329 C CA . SER A 1 311 ? -41.413 -38.190 -18.657 1.00 46.62 311 SER A CA 1
ATOM 2330 C C . SER A 1 311 ? -42.608 -37.535 -17.944 1.00 46.62 311 SER A C 1
ATOM 2332 O O . SER A 1 311 ? -43.375 -38.227 -17.281 1.00 46.62 311 SER A O 1
ATOM 2334 N N . ARG A 1 312 ? -42.805 -36.220 -18.139 1.00 42.62 312 ARG A N 1
ATOM 2335 C CA . ARG A 1 312 ? -44.095 -35.484 -18.064 1.00 42.62 312 ARG A CA 1
ATOM 2336 C C . ARG A 1 312 ? -43.913 -34.110 -18.741 1.00 42.62 312 ARG A C 1
ATOM 2338 O O . ARG A 1 312 ? -43.068 -33.331 -18.324 1.00 42.62 312 ARG A O 1
ATOM 2345 N N . SER A 1 313 ? -44.422 -33.939 -19.969 1.00 42.94 313 SER A N 1
ATOM 2346 C CA . SER A 1 313 ? -45.674 -33.218 -20.325 1.00 42.94 313 SER A CA 1
ATOM 2347 C C . SER A 1 313 ? -45.642 -31.731 -19.931 1.00 42.94 313 SER A C 1
ATOM 2349 O O . SER A 1 313 ? -45.751 -31.410 -18.755 1.00 42.94 313 SER A O 1
ATOM 2351 N N . ARG A 1 314 ? -45.328 -30.794 -20.839 1.00 42.47 314 ARG A N 1
ATOM 2352 C CA . ARG A 1 314 ? -46.225 -30.141 -21.826 1.00 42.47 314 ARG A CA 1
ATOM 2353 C C . ARG A 1 314 ? -47.537 -29.632 -21.204 1.00 42.47 314 ARG A C 1
ATOM 2355 O O . ARG A 1 314 ? -48.427 -30.422 -20.919 1.00 42.47 314 ARG A O 1
ATOM 2362 N N . GLY A 1 315 ? -47.643 -28.310 -21.080 1.00 42.03 315 GLY A N 1
ATOM 2363 C CA . GLY A 1 315 ? -48.860 -27.578 -20.739 1.00 42.03 315 GLY A CA 1
ATOM 2364 C C . GLY A 1 315 ? -48.749 -26.135 -21.228 1.00 42.03 315 GLY A C 1
ATOM 2365 O O . GLY A 1 315 ? -48.178 -25.292 -20.548 1.00 42.03 315 GLY A O 1
ATOM 2366 N N . HIS A 1 316 ? -49.246 -25.895 -22.442 1.00 42.69 316 HIS A N 1
ATOM 2367 C CA . HIS A 1 316 ? -49.628 -24.580 -22.952 1.00 42.69 316 HIS A CA 1
ATOM 2368 C C . HIS A 1 316 ? -50.858 -24.088 -22.185 1.00 42.69 316 HIS A C 1
ATOM 2370 O O . HIS A 1 316 ? -51.822 -24.844 -22.109 1.00 42.69 316 HIS A O 1
ATOM 2376 N N . ILE A 1 317 ? -50.875 -22.826 -21.748 1.00 47.62 317 ILE A N 1
ATOM 2377 C CA . ILE A 1 317 ? -52.096 -22.007 -21.717 1.00 47.62 317 ILE A CA 1
ATOM 2378 C C . ILE A 1 317 ? -51.724 -20.603 -22.199 1.00 47.62 317 ILE A C 1
ATOM 2380 O O . ILE A 1 317 ? -50.725 -20.025 -21.771 1.00 47.62 317 ILE A O 1
ATOM 2384 N N . ALA A 1 318 ? -52.512 -20.134 -23.159 1.00 40.09 318 ALA A N 1
ATOM 2385 C CA . ALA A 1 318 ? -52.448 -18.841 -23.808 1.00 40.09 318 ALA A CA 1
ATOM 2386 C C . ALA A 1 318 ? -53.220 -17.768 -23.019 1.00 40.09 318 ALA A C 1
ATOM 2388 O O . ALA A 1 318 ? -54.132 -18.085 -22.264 1.00 40.09 318 ALA A O 1
ATOM 2389 N N . GLU A 1 319 ? -52.816 -16.521 -23.266 1.00 41.69 319 GLU A N 1
ATOM 2390 C CA . GLU A 1 319 ? -53.632 -15.307 -23.412 1.00 41.69 319 GLU A CA 1
ATOM 2391 C C . GLU A 1 319 ? -54.792 -15.032 -22.441 1.00 41.69 319 GLU A C 1
ATOM 2393 O O . GLU A 1 319 ? -55.840 -15.666 -22.485 1.00 41.69 319 GLU A O 1
ATOM 2398 N N . SER A 1 320 ? -54.689 -13.894 -21.749 1.00 42.50 320 SER A N 1
ATOM 2399 C CA . SER A 1 320 ? -55.774 -12.907 -21.763 1.00 42.50 320 SER A CA 1
ATOM 2400 C C . SER A 1 320 ? -55.264 -11.517 -21.382 1.00 42.50 320 SER A C 1
ATOM 2402 O O . SER A 1 320 ? -54.663 -11.311 -20.329 1.00 42.50 320 SER A O 1
ATOM 2404 N N . SER A 1 321 ? -55.538 -10.587 -22.288 1.00 45.78 321 SER A N 1
ATOM 2405 C CA . SER A 1 321 ? -55.409 -9.136 -22.241 1.00 45.78 321 SER A CA 1
ATOM 2406 C C . SER A 1 321 ? -56.010 -8.485 -20.987 1.00 45.78 321 SER A C 1
ATOM 2408 O O . SER A 1 321 ? -57.010 -8.958 -20.455 1.00 45.78 321 SER A O 1
ATOM 2410 N N . GLY A 1 322 ? -55.470 -7.330 -20.585 1.00 39.31 322 GLY A N 1
ATOM 2411 C CA . GLY A 1 322 ? -56.074 -6.496 -19.543 1.00 39.31 322 GLY A CA 1
ATOM 2412 C C . GLY A 1 322 ? -55.312 -5.200 -19.282 1.00 39.31 322 GLY A C 1
ATOM 2413 O O . GLY A 1 322 ? -54.465 -5.138 -18.400 1.00 39.31 322 GLY A O 1
ATOM 2414 N N . LEU A 1 323 ? -55.625 -4.174 -20.074 1.00 44.47 323 LEU A N 1
ATOM 2415 C CA . LEU A 1 323 ? -55.307 -2.760 -19.859 1.00 44.47 323 LEU A CA 1
ATOM 2416 C C . LEU A 1 323 ? -55.717 -2.287 -18.455 1.00 44.47 323 LEU A C 1
ATOM 2418 O O . LEU A 1 323 ? -56.893 -2.410 -18.143 1.00 44.47 323 LEU A O 1
ATOM 2422 N N . VAL A 1 324 ? -54.821 -1.631 -17.706 1.00 44.44 324 VAL A N 1
ATOM 2423 C CA . VAL A 1 324 ? -55.114 -0.414 -16.917 1.00 44.44 324 VAL A CA 1
ATOM 2424 C C . VAL A 1 324 ? -53.806 0.366 -16.766 1.00 44.44 324 VAL A C 1
ATOM 2426 O O . VAL A 1 324 ? -52.823 -0.144 -16.234 1.00 44.44 324 VAL A O 1
ATOM 2429 N N . GLY A 1 325 ? -53.788 1.598 -17.273 1.00 40.75 325 GLY A N 1
ATOM 2430 C CA . GLY A 1 325 ? -52.701 2.541 -17.058 1.00 40.75 325 GLY A CA 1
ATOM 2431 C C . GLY A 1 325 ? -52.824 3.254 -15.716 1.00 40.75 325 GLY A C 1
ATOM 2432 O O . GLY A 1 325 ? -53.926 3.510 -15.241 1.00 40.75 325 GLY A O 1
ATOM 2433 N N . THR A 1 326 ? -51.688 3.660 -15.159 1.00 45.28 326 THR A N 1
ATOM 2434 C CA . THR A 1 326 ? -51.629 4.770 -14.206 1.00 45.28 326 THR A CA 1
ATOM 2435 C C . THR A 1 326 ? -50.409 5.620 -14.510 1.00 45.28 326 THR A C 1
ATOM 2437 O O . THR A 1 326 ? -49.282 5.133 -14.605 1.00 45.28 326 THR A O 1
ATOM 2440 N N . ALA A 1 327 ? -50.714 6.891 -14.734 1.00 41.12 327 ALA A N 1
ATOM 2441 C CA . ALA A 1 327 ? -49.834 7.974 -15.102 1.00 41.12 327 ALA A CA 1
ATOM 2442 C C . ALA A 1 327 ? -48.793 8.286 -14.019 1.00 41.12 327 ALA A C 1
ATOM 2444 O O . ALA A 1 327 ? -49.041 8.149 -12.823 1.00 41.12 327 ALA A O 1
ATOM 2445 N N . TRP A 1 328 ? -47.640 8.757 -14.481 1.00 47.03 328 TRP A N 1
ATOM 2446 C CA . TRP A 1 328 ? -46.608 9.397 -13.678 1.00 47.03 328 TRP A CA 1
ATOM 2447 C C . TRP A 1 328 ? -46.950 10.888 -13.552 1.00 47.03 328 TRP A C 1
ATOM 2449 O O . TRP A 1 328 ? -47.131 11.525 -14.592 1.00 47.03 328 TRP A O 1
ATOM 2459 N N . PRO A 1 329 ? -47.017 11.479 -12.348 1.00 60.88 329 PRO A N 1
ATOM 2460 C CA . PRO A 1 329 ? -47.041 12.926 -12.232 1.00 60.88 329 PRO A CA 1
ATOM 2461 C C . PRO A 1 329 ? -45.607 13.470 -12.278 1.00 60.88 329 PRO A C 1
ATOM 2463 O O . PRO A 1 329 ? -44.811 13.281 -11.359 1.00 60.88 329 PRO A O 1
ATOM 2466 N N . ASN A 1 330 ? -45.298 14.146 -13.385 1.00 49.34 330 ASN A N 1
ATOM 2467 C CA . ASN A 1 330 ? -44.351 15.253 -13.403 1.00 49.34 330 ASN A CA 1
ATOM 2468 C C . ASN A 1 330 ? -45.043 16.437 -12.727 1.00 49.34 330 ASN A C 1
ATOM 2470 O O . ASN A 1 330 ? -45.981 16.970 -13.305 1.00 49.34 330 ASN A O 1
ATOM 2474 N N . ASP A 1 331 ? -44.559 16.865 -11.566 1.00 47.09 331 ASP A N 1
ATOM 2475 C CA . ASP A 1 331 ? -44.852 18.200 -11.049 1.00 47.09 331 ASP A CA 1
ATOM 2476 C C . ASP A 1 331 ? -43.572 18.815 -10.483 1.00 47.09 331 ASP A C 1
ATOM 2478 O O . ASP A 1 331 ? -43.042 18.423 -9.444 1.00 47.09 331 ASP A O 1
ATOM 2482 N N . VAL A 1 332 ? -43.073 19.791 -11.237 1.00 50.25 332 VAL A N 1
ATOM 2483 C CA . VAL A 1 332 ? -42.092 20.787 -10.821 1.00 50.25 332 VAL A CA 1
ATOM 2484 C C . VAL A 1 332 ? -42.883 22.029 -10.423 1.00 50.25 332 VAL A C 1
ATOM 2486 O O . VAL A 1 332 ? -43.594 22.566 -11.272 1.00 50.25 332 VAL A O 1
ATOM 2489 N N . PRO A 1 333 ? -42.714 22.562 -9.205 1.00 54.78 333 PRO A N 1
ATOM 2490 C CA . PRO A 1 333 ? -43.016 23.958 -8.955 1.00 54.78 333 PRO A CA 1
ATOM 2491 C C . PRO A 1 333 ? -41.725 24.755 -8.769 1.00 54.78 333 PRO A C 1
ATOM 2493 O O . PRO A 1 333 ? -41.032 24.689 -7.754 1.00 54.78 333 PRO A O 1
ATOM 2496 N N . SER A 1 334 ? -41.424 25.550 -9.789 1.00 50.22 334 SER A N 1
ATOM 2497 C CA . SER A 1 334 ? -40.538 26.701 -9.731 1.00 50.22 334 SER A CA 1
ATOM 2498 C C . SER A 1 334 ? -41.263 27.878 -9.076 1.00 50.22 334 SER A C 1
ATOM 2500 O O . SER A 1 334 ? -42.052 28.540 -9.740 1.00 50.22 334 SER A O 1
ATOM 2502 N N . THR A 1 335 ? -40.952 28.172 -7.812 1.00 50.81 335 THR A N 1
ATOM 2503 C CA . THR A 1 335 ? -41.177 29.489 -7.186 1.00 50.81 335 THR A CA 1
ATOM 2504 C C . THR A 1 335 ? -40.174 29.707 -6.049 1.00 50.81 335 THR A C 1
ATOM 2506 O O . THR A 1 335 ? -40.411 29.289 -4.919 1.00 50.81 335 THR A O 1
ATOM 2509 N N . TRP A 1 336 ? -39.061 30.389 -6.332 1.00 51.84 336 TRP A N 1
ATOM 2510 C CA . TRP A 1 336 ? -38.286 31.100 -5.310 1.00 51.84 336 TRP A CA 1
ATOM 2511 C C . TRP A 1 336 ? -38.722 32.565 -5.336 1.00 51.84 336 TRP A C 1
ATOM 2513 O O . TRP A 1 336 ? -38.240 33.357 -6.141 1.00 51.84 336 TRP A O 1
ATOM 2523 N N . GLY A 1 337 ? -39.687 32.896 -4.480 1.00 45.00 337 GLY A N 1
ATOM 2524 C CA . GLY A 1 337 ? -39.965 34.261 -4.053 1.00 45.00 337 GLY A CA 1
ATOM 2525 C C . GLY A 1 337 ? -39.347 34.467 -2.674 1.00 45.00 337 GLY A C 1
ATOM 2526 O O . GLY A 1 337 ? -39.677 33.737 -1.742 1.00 45.00 337 GLY A O 1
ATOM 2527 N N . GLY A 1 338 ? -38.435 35.430 -2.547 1.00 48.97 338 GLY A N 1
ATOM 2528 C CA . GLY A 1 338 ? -38.027 35.950 -1.241 1.00 48.97 338 GLY A CA 1
ATOM 2529 C C . GLY A 1 338 ? -39.126 36.822 -0.625 1.00 48.97 338 GLY A C 1
ATOM 2530 O O . GLY A 1 338 ? -39.997 37.324 -1.341 1.00 48.97 338 GLY A O 1
ATOM 2531 N N . PRO A 1 339 ? -39.086 37.024 0.700 1.00 53.66 339 PRO A N 1
ATOM 2532 C CA . PRO A 1 339 ? -39.239 38.385 1.217 1.00 53.66 339 PRO A CA 1
ATOM 2533 C C . PRO A 1 339 ? -38.171 38.781 2.258 1.00 53.66 339 PRO A C 1
ATOM 2535 O O . PRO A 1 339 ? -37.469 37.924 2.800 1.00 53.66 339 PRO A O 1
ATOM 2538 N N . PRO A 1 340 ? -38.053 40.098 2.518 1.00 60.84 340 PRO A N 1
ATOM 2539 C CA . PRO A 1 340 ? -36.988 40.716 3.294 1.00 60.84 340 PRO A CA 1
ATOM 2540 C C . PRO A 1 340 ? -37.290 40.675 4.794 1.00 60.84 340 PRO A C 1
ATOM 2542 O O . PRO A 1 340 ? -38.451 40.724 5.199 1.00 60.84 340 PRO A O 1
ATOM 2545 N N . TRP A 1 341 ? -36.241 40.671 5.612 1.00 59.34 341 TRP A N 1
ATOM 2546 C CA . TRP A 1 341 ? -36.353 41.024 7.022 1.00 59.34 341 TRP A CA 1
ATOM 2547 C C . TRP A 1 341 ? -35.523 42.274 7.307 1.00 59.34 341 TRP A C 1
ATOM 2549 O O . TRP A 1 341 ? -34.406 42.429 6.814 1.00 59.34 341 TRP A O 1
ATOM 2559 N N . THR A 1 342 ? -36.206 43.146 8.041 1.00 56.59 342 THR A N 1
ATOM 2560 C CA . THR A 1 342 ? -35.826 44.364 8.765 1.00 56.59 342 THR A CA 1
ATOM 2561 C C . THR A 1 342 ? -34.535 44.283 9.551 1.00 56.59 342 THR A C 1
ATOM 2563 O O . THR A 1 342 ? -34.314 43.212 10.164 1.00 56.59 342 THR A O 1
#

pLDDT: mean 72.04, std 23.77, range [34.25, 97.88]

Radius of gyration: 36.85 Å; chains: 1; bounding box: 92×103×112 Å